Protein AF-A0A9D8SNJ6-F1 (afdb_monomer_lite)

Structure (mmCIF, N/CA/C/O backbone):
data_AF-A0A9D8SNJ6-F1
#
_entry.id   AF-A0A9D8SNJ6-F1
#
loop_
_atom_site.group_PDB
_atom_site.id
_atom_site.type_symbol
_atom_site.label_atom_id
_atom_site.label_alt_id
_atom_site.label_comp_id
_atom_site.label_asym_id
_atom_site.label_entity_id
_atom_site.label_seq_id
_atom_site.pdbx_PDB_ins_code
_atom_site.Cartn_x
_atom_site.Cartn_y
_atom_site.Cartn_z
_atom_site.occupancy
_atom_site.B_iso_or_equiv
_atom_site.auth_seq_id
_atom_site.auth_comp_id
_atom_site.auth_asym_id
_atom_site.auth_atom_id
_atom_site.pdbx_PDB_model_num
ATOM 1 N N . ASP A 1 1 ? -17.442 -8.304 12.727 1.00 92.19 1 ASP A N 1
ATOM 2 C CA . ASP A 1 1 ? -17.627 -7.311 11.644 1.00 92.19 1 ASP A CA 1
ATOM 3 C C . ASP A 1 1 ? -16.309 -6.735 11.158 1.00 92.19 1 ASP A C 1
ATOM 5 O O . ASP A 1 1 ? -15.250 -7.070 11.686 1.00 92.19 1 ASP A O 1
ATOM 9 N N . THR A 1 2 ? -16.344 -5.901 10.118 1.00 94.62 2 THR A N 1
ATOM 10 C CA . THR A 1 2 ? -15.135 -5.285 9.563 1.00 94.62 2 THR A CA 1
ATOM 11 C C . THR A 1 2 ? -15.403 -3.858 9.109 1.00 94.62 2 THR A C 1
ATOM 13 O O . THR A 1 2 ? -16.420 -3.582 8.475 1.00 94.62 2 THR A O 1
ATOM 16 N N . VAL A 1 3 ? -14.472 -2.957 9.416 1.00 95.94 3 VAL A N 1
ATOM 17 C CA . VAL A 1 3 ? -14.527 -1.545 9.029 1.00 95.94 3 VAL A CA 1
ATOM 18 C C . VAL A 1 3 ? -13.255 -1.189 8.280 1.00 95.94 3 VAL A C 1
ATOM 20 O O . VAL A 1 3 ? -12.162 -1.312 8.824 1.00 95.94 3 VAL A O 1
ATOM 23 N N . LEU A 1 4 ? -13.393 -0.706 7.044 1.00 95.94 4 LEU A N 1
ATOM 24 C CA . LEU A 1 4 ? -12.280 -0.152 6.280 1.00 95.94 4 LEU A CA 1
ATOM 25 C C . LEU A 1 4 ? -12.209 1.366 6.477 1.00 95.94 4 LEU A C 1
ATOM 27 O O . LEU A 1 4 ? -13.181 2.071 6.214 1.00 95.94 4 LEU A O 1
ATOM 31 N N . ILE A 1 5 ? -11.050 1.878 6.893 1.00 96.06 5 ILE A N 1
ATOM 32 C CA . ILE A 1 5 ? -10.798 3.312 7.068 1.00 96.06 5 ILE A CA 1
ATOM 33 C C . ILE A 1 5 ? -9.798 3.768 6.001 1.00 96.06 5 ILE A C 1
ATOM 35 O O . ILE A 1 5 ? -8.582 3.598 6.129 1.00 96.06 5 ILE A O 1
ATOM 39 N N . ALA A 1 6 ? -10.317 4.377 4.935 1.00 93.88 6 ALA A N 1
ATOM 40 C CA . ALA A 1 6 ? -9.531 4.916 3.826 1.00 93.88 6 ALA A CA 1
ATOM 41 C C . ALA A 1 6 ? -8.970 6.316 4.148 1.00 93.88 6 ALA A C 1
ATOM 43 O O . ALA A 1 6 ? -9.261 7.291 3.459 1.00 93.88 6 ALA A O 1
ATOM 44 N N . ASP A 1 7 ? -8.187 6.416 5.222 1.00 94.56 7 ASP A N 1
ATOM 45 C CA . ASP A 1 7 ? -7.583 7.668 5.688 1.00 94.56 7 ASP A CA 1
ATOM 46 C C . ASP A 1 7 ? -6.165 7.457 6.231 1.00 94.56 7 ASP A C 1
ATOM 48 O O . ASP A 1 7 ? -5.685 6.328 6.303 1.00 94.56 7 ASP A O 1
ATOM 52 N N . ASN A 1 8 ? -5.483 8.535 6.614 1.00 95.19 8 ASN A N 1
ATOM 53 C CA . ASN A 1 8 ? -4.164 8.482 7.240 1.00 95.19 8 ASN A CA 1
ATOM 54 C C . ASN A 1 8 ? -3.955 9.634 8.243 1.00 95.19 8 ASN A C 1
ATOM 56 O O . ASN A 1 8 ? -4.826 10.478 8.468 1.00 95.19 8 ASN A O 1
ATOM 60 N N . GLY A 1 9 ? -2.788 9.647 8.885 1.00 95.56 9 GLY A N 1
ATOM 61 C CA . GLY A 1 9 ? -2.331 10.736 9.735 1.00 95.56 9 GLY A CA 1
ATOM 62 C C . GLY A 1 9 ? -3.277 11.017 10.899 1.00 95.56 9 GLY A C 1
ATOM 63 O O . GLY A 1 9 ? -3.801 10.110 11.546 1.00 95.56 9 GLY A O 1
ATOM 64 N N . ASN A 1 10 ? -3.498 12.303 11.172 1.00 95.50 10 ASN A N 1
ATOM 65 C CA . ASN A 1 10 ? -4.338 12.737 12.287 1.00 95.50 10 ASN A CA 1
ATOM 66 C C . ASN A 1 10 ? -5.807 12.349 12.103 1.00 95.50 10 ASN A C 1
ATOM 68 O O . ASN A 1 10 ? -6.462 12.014 13.083 1.00 95.50 10 ASN A O 1
ATOM 72 N N . ARG A 1 11 ? -6.323 12.346 10.868 1.00 95.12 11 ARG A N 1
ATOM 73 C CA . ARG A 1 11 ? -7.731 12.020 10.615 1.00 95.12 11 ARG A CA 1
ATOM 74 C C . ARG A 1 11 ? -8.021 10.548 10.901 1.00 95.12 11 ARG A C 1
ATOM 76 O O . ARG A 1 11 ? -9.013 10.259 11.563 1.00 95.12 11 ARG A O 1
ATOM 83 N N . LEU A 1 12 ? -7.115 9.642 10.522 1.00 96.62 12 LEU A N 1
ATOM 84 C CA . LEU A 1 12 ? -7.170 8.235 10.936 1.00 96.62 12 LEU A CA 1
ATOM 85 C C . LEU A 1 12 ? -7.200 8.091 12.466 1.00 96.62 12 LEU A C 1
ATOM 87 O O . LEU A 1 12 ? -8.061 7.391 12.992 1.00 96.62 12 LEU A O 1
ATOM 91 N N . LYS A 1 13 ? -6.311 8.789 13.186 1.00 95.62 13 LYS A N 1
ATOM 92 C CA . LYS A 1 13 ? -6.257 8.743 14.661 1.00 95.62 13 LYS A CA 1
ATOM 93 C C . LYS A 1 13 ? -7.543 9.260 15.306 1.00 95.62 13 LYS A C 1
ATOM 95 O O . LYS A 1 13 ? -8.039 8.660 16.259 1.00 95.62 13 LYS A O 1
ATOM 100 N N . SER A 1 14 ? -8.118 10.339 14.774 1.00 95.50 14 SER A N 1
ATOM 101 C CA . SER A 1 14 ? -9.402 10.870 15.243 1.00 95.50 14 SER A CA 1
ATOM 102 C C . SER A 1 14 ? -10.540 9.872 15.037 1.00 95.50 14 SER A C 1
ATOM 104 O O . SER A 1 14 ? -11.302 9.633 15.969 1.00 95.50 14 SER A O 1
ATOM 106 N N . ILE A 1 15 ? -10.627 9.242 13.860 1.00 95.44 15 ILE A N 1
ATOM 107 C CA . ILE A 1 15 ? -11.629 8.202 13.577 1.00 95.44 15 ILE A CA 1
ATOM 108 C C . ILE A 1 15 ? -11.462 7.023 14.545 1.00 95.44 15 ILE A C 1
ATOM 110 O O . ILE A 1 15 ? -12.431 6.587 15.162 1.00 95.44 15 ILE A O 1
ATOM 114 N N . ALA A 1 16 ? -10.231 6.542 14.728 1.00 94.75 16 ALA A N 1
ATOM 115 C CA . ALA A 1 16 ? -9.929 5.440 15.636 1.00 94.75 16 ALA A CA 1
ATOM 116 C C . ALA A 1 16 ? -10.313 5.765 17.094 1.00 94.75 16 ALA A C 1
ATOM 118 O O . ALA A 1 16 ? -10.910 4.940 17.781 1.00 94.75 16 ALA A O 1
ATOM 119 N N . SER A 1 17 ? -10.060 6.999 17.543 1.00 94.56 17 SER A N 1
ATOM 120 C CA . SER A 1 17 ? -10.457 7.473 18.878 1.00 94.56 17 SER A CA 1
ATOM 121 C C . SER A 1 17 ? -11.978 7.503 19.063 1.00 94.56 17 SER A C 1
ATOM 123 O O . SER A 1 17 ? -12.472 7.196 20.145 1.00 94.56 17 SER A O 1
ATOM 125 N N . MET A 1 18 ? -12.737 7.845 18.014 1.00 95.00 18 MET A N 1
ATOM 126 C CA . MET A 1 18 ? -14.203 7.807 18.063 1.00 95.00 18 MET A CA 1
ATOM 127 C C . MET A 1 18 ? -14.730 6.378 18.192 1.00 95.00 18 MET A C 1
ATOM 129 O O . MET A 1 18 ? -15.685 6.159 18.931 1.00 95.00 18 MET A O 1
ATOM 133 N N . PHE A 1 19 ? -14.114 5.403 17.521 1.00 95.62 19 PHE A N 1
ATOM 134 C CA . PHE A 1 19 ? -14.472 3.996 17.713 1.00 95.62 19 PHE A CA 1
ATOM 135 C C . PHE A 1 19 ? -14.179 3.530 19.140 1.00 95.62 19 PHE A C 1
ATOM 137 O O . PHE A 1 19 ? -15.062 2.954 19.769 1.00 95.62 19 PHE A O 1
ATOM 144 N N . ALA A 1 20 ? -13.008 3.881 19.685 1.00 93.38 20 ALA A N 1
ATOM 145 C CA . ALA A 1 20 ? -12.665 3.587 21.076 1.00 93.38 20 ALA A CA 1
ATOM 146 C C . ALA A 1 20 ? -13.677 4.182 22.070 1.00 93.38 20 ALA A C 1
ATOM 148 O O . ALA A 1 20 ? -14.084 3.503 23.002 1.00 93.38 20 ALA A O 1
ATOM 149 N N . TYR A 1 21 ? -14.117 5.428 21.856 1.00 96.06 21 TYR A N 1
ATOM 150 C CA . TYR A 1 21 ? -15.116 6.084 22.711 1.00 96.06 21 TYR A CA 1
ATOM 151 C C . TYR A 1 21 ? -16.475 5.367 22.724 1.00 96.06 21 TYR A C 1
ATOM 153 O O . TYR A 1 21 ? -17.209 5.472 23.700 1.00 96.06 21 TYR A O 1
ATOM 161 N N . ASN A 1 22 ? -16.813 4.655 21.647 1.00 95.31 22 ASN A N 1
ATOM 162 C CA . ASN A 1 22 ? -18.057 3.895 21.5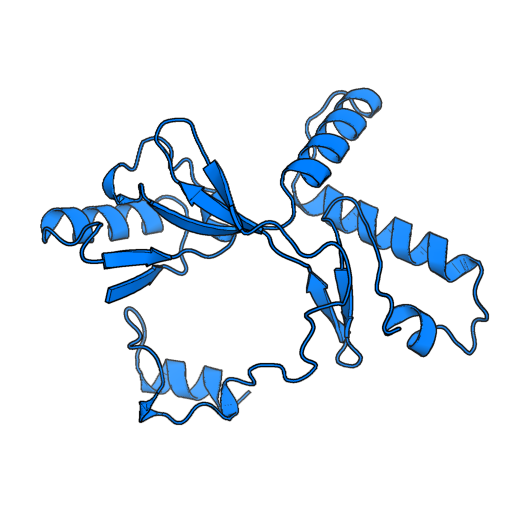25 1.00 95.31 22 ASN A CA 1
ATOM 163 C C . ASN A 1 22 ? -17.863 2.396 21.818 1.00 95.31 22 ASN A C 1
ATOM 165 O O . ASN A 1 22 ? -18.707 1.597 21.421 1.00 95.31 22 ASN A O 1
ATOM 169 N N . ASP A 1 23 ? -16.746 2.011 22.446 1.00 94.69 23 ASP A N 1
ATOM 170 C CA . ASP A 1 23 ? -16.387 0.620 22.753 1.00 94.69 23 ASP A CA 1
ATOM 171 C C . ASP A 1 23 ? -16.353 -0.306 21.517 1.00 94.69 23 ASP A C 1
ATOM 173 O O . ASP A 1 23 ? -16.517 -1.521 21.614 1.00 94.69 23 ASP A O 1
ATOM 177 N N . ILE A 1 24 ? -16.108 0.258 20.327 1.00 95.25 24 ILE A N 1
ATOM 178 C CA . ILE A 1 24 ? -15.986 -0.494 19.073 1.00 95.25 24 ILE A CA 1
ATOM 179 C C . ILE A 1 24 ? -14.516 -0.851 18.868 1.00 95.25 24 ILE A C 1
ATOM 181 O O . ILE A 1 24 ? -13.706 0.000 18.498 1.00 95.25 24 ILE A O 1
ATOM 185 N N . MET A 1 25 ? -14.172 -2.119 19.086 1.00 94.75 25 MET A N 1
ATOM 186 C CA . MET A 1 25 ? -12.793 -2.605 19.044 1.00 94.75 25 MET A CA 1
ATOM 187 C C . MET A 1 25 ? -12.695 -4.072 18.604 1.00 94.75 25 MET A C 1
ATOM 189 O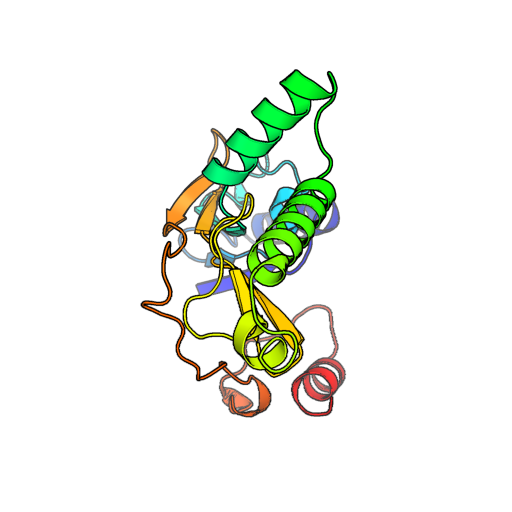 O . MET A 1 25 ? -13.692 -4.780 18.468 1.00 94.75 25 MET A O 1
ATOM 193 N N . TYR A 1 26 ? -11.468 -4.534 18.376 1.00 95.44 26 TYR A N 1
ATOM 194 C CA . TYR A 1 26 ? -11.163 -5.953 18.198 1.00 95.44 26 TYR A CA 1
ATOM 195 C C . TYR A 1 26 ? -11.426 -6.731 19.512 1.00 95.44 26 TYR A C 1
ATOM 197 O O . TYR A 1 26 ? -11.122 -6.193 20.578 1.00 95.44 26 TYR A O 1
ATOM 205 N N . PRO A 1 27 ? -11.921 -7.988 19.488 1.00 96.00 27 PRO A N 1
ATOM 206 C CA . PRO A 1 27 ? -12.129 -8.862 18.326 1.00 96.00 27 PRO A CA 1
ATOM 207 C C . PRO A 1 27 ? -13.470 -8.697 17.603 1.00 96.00 27 PRO A C 1
ATOM 209 O O . PRO A 1 27 ? -13.646 -9.286 16.537 1.00 96.00 27 PRO A O 1
ATOM 212 N N . ASP A 1 28 ? -14.396 -7.903 18.139 1.00 96.12 28 ASP A N 1
ATOM 213 C CA . ASP A 1 28 ? -15.748 -7.778 17.580 1.00 96.12 28 ASP A CA 1
ATOM 214 C C . ASP A 1 28 ? -15.737 -7.097 16.202 1.00 96.12 28 ASP A C 1
ATOM 216 O O . ASP A 1 28 ? -16.467 -7.488 15.278 1.00 96.12 28 ASP A O 1
ATOM 220 N N . VAL A 1 29 ? -14.846 -6.114 16.030 1.00 96.56 29 VAL A N 1
ATOM 221 C CA . VAL A 1 29 ? -14.622 -5.408 14.765 1.00 96.56 29 VAL A CA 1
ATOM 222 C C . VAL A 1 29 ? -13.154 -5.467 14.357 1.00 96.56 29 VAL A C 1
ATOM 224 O O . VAL A 1 29 ? -12.270 -4.976 15.056 1.00 96.56 29 VAL A O 1
ATOM 227 N N . LEU A 1 30 ? -12.894 -6.016 13.168 1.00 96.94 30 LEU A N 1
ATOM 228 C CA . LEU A 1 30 ? -11.593 -5.904 12.513 1.00 96.94 30 LEU A CA 1
ATOM 229 C C . LEU A 1 30 ? -11.493 -4.552 11.796 1.00 96.94 30 LEU A C 1
ATOM 231 O O . LEU A 1 30 ? -12.299 -4.250 10.912 1.00 96.94 30 LEU A O 1
ATOM 235 N N . PHE A 1 31 ? -10.476 -3.758 12.124 1.00 97.62 31 PHE A N 1
ATOM 236 C CA . PHE A 1 31 ? -10.159 -2.554 11.361 1.00 97.62 31 PHE A CA 1
ATOM 237 C C . PHE A 1 31 ? -9.247 -2.887 10.179 1.00 97.62 31 PHE A C 1
ATOM 239 O O . PHE A 1 31 ? -8.219 -3.543 10.330 1.00 97.62 31 PHE A O 1
ATOM 246 N N . MET A 1 32 ? -9.612 -2.408 8.995 1.00 97.75 32 MET A N 1
ATOM 247 C CA . MET A 1 32 ? -8.804 -2.506 7.786 1.00 97.75 32 MET A CA 1
ATOM 248 C C . MET A 1 32 ? -8.400 -1.120 7.292 1.00 97.75 32 MET A C 1
ATOM 250 O O . MET A 1 32 ? -9.167 -0.161 7.378 1.00 97.75 32 MET A O 1
ATOM 254 N N . GLY A 1 33 ? -7.202 -1.025 6.736 1.00 96.94 33 GLY A N 1
ATOM 255 C CA . GLY A 1 33 ? -6.658 0.193 6.159 1.00 96.94 33 GLY A CA 1
ATOM 256 C C . GLY A 1 33 ? -6.311 0.057 4.687 1.00 96.94 33 GLY A C 1
ATOM 257 O O . GLY A 1 33 ? -6.371 -1.017 4.090 1.00 96.94 33 GLY A O 1
ATOM 258 N N . THR A 1 34 ? -5.881 1.175 4.114 1.00 95.75 34 THR A N 1
ATOM 259 C CA . THR A 1 34 ? -5.154 1.192 2.838 1.00 95.75 34 THR A CA 1
ATOM 260 C C . THR A 1 34 ? -3.654 1.298 3.113 1.00 95.75 34 THR A C 1
ATOM 262 O O . THR A 1 34 ? -3.245 1.551 4.247 1.00 95.75 34 THR A O 1
ATOM 265 N N . SER A 1 35 ? -2.817 1.192 2.080 1.00 93.19 35 SER A N 1
ATOM 266 C CA . SER A 1 35 ? -1.371 1.441 2.204 1.00 93.19 35 SER A CA 1
ATOM 267 C C . SER A 1 35 ? -1.033 2.829 2.768 1.00 93.19 35 SER A C 1
ATOM 269 O O . SER A 1 35 ? 0.049 3.020 3.318 1.00 93.19 35 SER A O 1
ATOM 271 N N . ALA A 1 36 ? -1.965 3.791 2.714 1.00 94.00 36 ALA A N 1
ATOM 272 C CA . ALA A 1 36 ? -1.795 5.116 3.305 1.00 94.00 36 ALA A CA 1
ATOM 273 C C . ALA A 1 36 ? -1.595 5.087 4.832 1.00 94.00 36 ALA A C 1
ATOM 275 O O . ALA A 1 36 ? -1.038 6.033 5.391 1.00 94.00 36 ALA A O 1
ATOM 276 N N . TRP A 1 37 ? -2.005 4.010 5.509 1.00 95.81 37 TRP A N 1
ATOM 277 C CA . TRP A 1 37 ? -1.750 3.817 6.937 1.00 95.81 37 TRP A CA 1
ATOM 278 C C . TRP A 1 37 ? -0.252 3.779 7.269 1.00 95.81 37 TRP A C 1
ATOM 280 O O . TRP A 1 37 ? 0.127 4.245 8.342 1.00 95.81 37 TRP A O 1
ATOM 290 N N . ASP A 1 38 ? 0.608 3.337 6.342 1.00 91.69 38 ASP A N 1
ATOM 291 C CA . ASP A 1 38 ? 2.069 3.272 6.533 1.00 91.69 38 ASP A CA 1
ATOM 292 C C . ASP A 1 38 ? 2.707 4.664 6.728 1.00 91.69 38 ASP A C 1
ATOM 294 O O . ASP A 1 38 ? 3.760 4.791 7.348 1.00 91.69 38 ASP A O 1
ATOM 298 N N . ASN A 1 39 ? 2.028 5.735 6.293 1.00 89.75 39 ASN A N 1
ATOM 299 C CA . ASN A 1 39 ? 2.451 7.125 6.516 1.00 89.75 39 ASN A CA 1
ATOM 300 C C . ASN A 1 39 ? 2.145 7.634 7.938 1.00 89.75 39 ASN A C 1
ATOM 302 O O . ASN A 1 39 ? 2.389 8.799 8.253 1.00 89.75 39 ASN A O 1
ATOM 306 N N . THR A 1 40 ? 1.567 6.792 8.795 1.00 92.12 40 THR A N 1
ATOM 307 C CA . THR A 1 40 ? 1.132 7.152 10.145 1.00 92.12 40 THR A CA 1
ATOM 308 C C . THR A 1 40 ? 1.888 6.313 11.162 1.00 92.12 40 THR A C 1
ATOM 310 O O . THR A 1 40 ? 1.962 5.095 11.045 1.00 92.12 40 THR A O 1
ATOM 313 N N . ASN A 1 41 ? 2.417 6.934 12.218 1.00 90.56 41 ASN A N 1
ATOM 314 C CA . ASN A 1 41 ? 2.945 6.156 13.334 1.00 90.56 41 ASN A CA 1
ATOM 315 C C . ASN A 1 41 ? 1.781 5.579 14.156 1.00 90.56 41 ASN A C 1
ATOM 317 O O . ASN A 1 41 ? 1.161 6.308 14.939 1.00 90.56 41 ASN A O 1
ATOM 321 N N . LEU A 1 42 ? 1.509 4.287 13.946 1.00 92.50 42 LEU A N 1
ATOM 322 C CA . LEU A 1 42 ? 0.416 3.531 14.567 1.00 92.50 42 LEU A CA 1
ATOM 323 C C . LEU A 1 42 ? 0.851 2.697 15.781 1.00 92.50 42 LEU A C 1
ATOM 325 O O . LEU A 1 42 ? 0.007 2.118 16.452 1.00 92.50 42 LEU A O 1
ATOM 329 N N . SER A 1 43 ? 2.143 2.687 16.132 1.00 86.19 43 SER A N 1
ATOM 330 C CA . SER A 1 43 ? 2.654 1.916 17.285 1.00 86.19 43 SER A CA 1
ATOM 331 C C . SER A 1 43 ? 2.106 2.371 18.644 1.00 86.19 43 SER A C 1
ATOM 333 O O . SER A 1 43 ? 2.292 1.687 19.641 1.00 86.19 43 SER A O 1
ATOM 335 N N . LYS A 1 44 ? 1.446 3.535 18.699 1.00 88.25 44 LYS A N 1
ATOM 336 C CA . LYS A 1 44 ? 0.801 4.079 19.904 1.00 88.25 44 LYS A CA 1
ATOM 337 C C . LYS A 1 44 ? -0.727 4.052 19.842 1.00 88.25 44 LYS A C 1
ATOM 339 O O . LYS A 1 44 ? -1.373 4.424 20.813 1.00 88.25 44 LYS A O 1
ATOM 344 N N . GLU A 1 45 ? -1.299 3.631 18.719 1.00 93.12 45 GLU A N 1
ATOM 345 C CA . GLU A 1 45 ? -2.744 3.612 18.502 1.00 93.12 45 GLU A CA 1
ATOM 346 C C . GLU A 1 45 ? -3.277 2.227 18.877 1.00 93.12 45 GLU A C 1
ATOM 348 O O . GLU A 1 45 ? -3.538 1.392 18.014 1.00 93.12 45 GLU A O 1
ATOM 353 N N . THR A 1 46 ? -3.394 1.957 20.180 1.00 93.69 46 THR A N 1
ATOM 354 C CA . THR A 1 46 ? -3.756 0.626 20.708 1.00 93.69 46 THR A CA 1
ATOM 355 C C . THR A 1 46 ? -5.090 0.110 20.176 1.00 93.69 46 THR A C 1
ATOM 357 O O . THR A 1 46 ? -5.235 -1.088 19.961 1.00 93.69 46 THR A O 1
ATOM 360 N N . ILE A 1 47 ? -6.038 1.009 19.904 1.00 95.06 47 ILE A N 1
ATOM 361 C CA . ILE A 1 47 ? -7.335 0.687 19.295 1.00 95.06 47 ILE A CA 1
ATOM 362 C C . ILE A 1 47 ? -7.204 0.074 17.889 1.00 95.06 47 ILE A C 1
ATOM 364 O O . ILE A 1 47 ? -8.071 -0.681 17.461 1.00 95.06 47 ILE A O 1
ATOM 368 N N . LEU A 1 48 ? -6.117 0.375 17.171 1.00 96.50 48 LEU A N 1
ATOM 369 C CA . LEU A 1 48 ? -5.837 -0.163 15.839 1.00 96.50 48 LEU A CA 1
ATOM 370 C C . LEU A 1 48 ? -4.958 -1.418 15.876 1.00 96.50 48 LEU A C 1
ATOM 372 O O . LEU A 1 48 ? -4.633 -1.948 14.814 1.00 96.50 48 LEU A O 1
ATOM 376 N N . TYR A 1 49 ? -4.559 -1.915 17.052 1.00 96.25 49 TYR A N 1
ATOM 377 C CA . TYR A 1 49 ? -3.876 -3.207 17.137 1.00 96.25 49 TYR A CA 1
ATOM 378 C C . TYR A 1 49 ? -4.766 -4.313 16.564 1.00 96.25 49 TYR A C 1
ATOM 380 O O . TYR A 1 49 ? -5.988 -4.250 16.672 1.00 96.25 49 TYR A O 1
ATOM 388 N N . HIS A 1 50 ? -4.142 -5.296 15.911 1.00 96.88 50 HIS A N 1
ATOM 389 C CA . HIS A 1 50 ? -4.799 -6.303 15.061 1.00 96.88 50 HIS A CA 1
ATOM 390 C C . HIS A 1 50 ? -5.407 -5.764 13.763 1.00 96.88 50 HIS A C 1
ATOM 392 O O . HIS A 1 50 ? -5.803 -6.548 12.901 1.00 96.88 50 HIS A O 1
ATOM 398 N N . GLY A 1 51 ? -5.437 -4.443 13.578 1.00 97.19 51 GLY A N 1
ATOM 399 C CA . GLY A 1 51 ? -5.831 -3.838 12.320 1.00 97.19 51 GLY A CA 1
ATOM 400 C C . GLY A 1 51 ? -4.867 -4.218 11.201 1.00 97.19 51 GLY A C 1
ATOM 401 O O . GLY A 1 51 ? -3.654 -4.306 11.418 1.00 97.19 51 GLY A O 1
ATOM 402 N N . VAL A 1 52 ? -5.407 -4.442 10.002 1.00 97.75 52 VAL A N 1
ATOM 403 C CA . VAL A 1 52 ? -4.635 -4.922 8.849 1.00 97.75 52 VAL A CA 1
ATOM 404 C C . VAL A 1 52 ? -4.665 -3.953 7.675 1.00 97.75 52 VAL A C 1
ATOM 406 O O . VAL A 1 52 ? -5.689 -3.339 7.388 1.00 97.75 52 VAL A O 1
ATOM 409 N N . TYR A 1 53 ? -3.559 -3.826 6.950 1.00 97.56 53 TYR A N 1
ATOM 410 C CA . TYR A 1 53 ? -3.504 -3.025 5.729 1.00 97.56 53 TYR A CA 1
ATOM 411 C C . TYR A 1 53 ? -2.528 -3.619 4.702 1.00 97.56 53 TYR A C 1
ATOM 413 O O . TYR A 1 53 ? -1.549 -4.267 5.084 1.00 97.56 53 TYR A O 1
ATOM 421 N N . PRO A 1 54 ? -2.784 -3.434 3.396 1.00 96.12 54 PRO A N 1
ATOM 422 C CA . PRO A 1 54 ? -1.914 -3.948 2.350 1.00 96.12 54 PRO A CA 1
ATOM 423 C C . PRO A 1 54 ? -0.720 -3.017 2.099 1.00 96.12 54 PRO A C 1
ATOM 425 O O . PRO A 1 54 ? -0.853 -1.793 2.153 1.00 96.12 54 PRO A O 1
ATOM 428 N N . MET A 1 55 ? 0.434 -3.584 1.746 1.00 94.12 55 MET A N 1
ATOM 429 C CA . MET A 1 55 ? 1.627 -2.834 1.343 1.00 94.12 55 MET A CA 1
ATOM 430 C C . MET A 1 55 ? 2.451 -3.608 0.307 1.00 94.12 55 MET A C 1
ATOM 432 O O . MET A 1 55 ? 2.368 -4.831 0.227 1.00 94.12 55 MET A O 1
ATOM 436 N N . VAL A 1 56 ? 3.267 -2.913 -0.491 1.00 92.38 56 VAL A N 1
ATOM 437 C CA . VAL A 1 56 ? 4.350 -3.565 -1.256 1.00 92.38 56 VAL A CA 1
ATOM 438 C C . VAL A 1 56 ? 5.364 -4.196 -0.298 1.00 92.38 56 VAL A C 1
ATOM 440 O O . VAL A 1 56 ? 5.424 -3.820 0.873 1.00 92.38 56 VAL A O 1
ATOM 443 N N . SER A 1 57 ? 6.172 -5.154 -0.765 1.00 90.12 57 SER A N 1
ATOM 444 C CA . SER A 1 57 ? 6.965 -5.951 0.176 1.00 90.12 57 SER A CA 1
ATOM 445 C C . SER A 1 57 ? 7.977 -5.131 0.981 1.00 90.12 57 SER A C 1
ATOM 447 O O . SER A 1 57 ? 8.930 -4.584 0.419 1.00 90.12 57 SER A O 1
ATOM 449 N N . LYS A 1 58 ? 7.840 -5.137 2.315 1.00 87.38 58 LYS A N 1
ATOM 450 C CA . LYS A 1 58 ? 8.763 -4.463 3.240 1.00 87.38 58 LYS A CA 1
ATOM 451 C C . LYS A 1 58 ? 10.174 -5.033 3.160 1.00 87.38 58 LYS A C 1
ATOM 453 O O . LYS A 1 58 ? 11.138 -4.288 3.299 1.00 87.38 58 LYS A O 1
ATOM 458 N N . SER A 1 59 ? 10.310 -6.329 2.873 1.00 89.62 59 SER A N 1
ATOM 459 C CA . SER A 1 59 ? 11.621 -6.971 2.710 1.00 89.62 59 SER A CA 1
ATOM 460 C C . SER A 1 59 ? 12.397 -6.437 1.496 1.00 89.62 59 SER A C 1
ATOM 462 O O . SER A 1 59 ? 13.578 -6.107 1.612 1.00 89.62 59 SER A O 1
ATOM 464 N N . TYR A 1 60 ? 11.728 -6.282 0.349 1.00 90.81 60 TYR A N 1
ATOM 465 C CA . TYR A 1 60 ? 12.328 -5.706 -0.858 1.00 90.81 60 TYR A CA 1
ATOM 466 C C . TYR A 1 60 ? 12.585 -4.202 -0.687 1.00 90.81 60 TYR A C 1
ATOM 468 O O . TYR A 1 60 ? 13.659 -3.716 -1.050 1.00 90.81 60 TYR A O 1
ATOM 476 N N . GLY A 1 61 ? 11.648 -3.485 -0.055 1.00 90.44 61 GLY A N 1
ATOM 477 C CA . GLY A 1 61 ? 11.806 -2.069 0.271 1.00 90.44 61 GLY A CA 1
ATOM 478 C C . GLY A 1 61 ? 13.004 -1.803 1.188 1.00 90.44 61 GLY A C 1
ATOM 479 O O . GLY A 1 61 ? 13.789 -0.898 0.915 1.00 90.44 61 GLY A O 1
ATOM 480 N N . ALA A 1 62 ? 13.203 -2.624 2.225 1.00 91.94 62 ALA A N 1
ATOM 481 C CA . ALA A 1 62 ? 14.353 -2.523 3.124 1.00 91.94 62 ALA A CA 1
ATOM 482 C C . ALA A 1 62 ? 15.679 -2.775 2.389 1.00 91.94 62 ALA A C 1
ATOM 484 O O . ALA A 1 62 ? 16.624 -2.004 2.546 1.00 91.94 62 ALA A O 1
ATOM 485 N N . TYR A 1 63 ? 15.730 -3.791 1.518 1.00 93.62 63 TYR A N 1
ATOM 486 C CA . TYR A 1 63 ? 16.901 -4.046 0.674 1.00 93.62 63 TYR A CA 1
ATOM 487 C C . TYR A 1 63 ? 17.260 -2.832 -0.198 1.00 93.62 63 TYR A C 1
ATOM 489 O O . TYR A 1 63 ? 18.429 -2.443 -0.288 1.00 93.62 63 TYR A O 1
ATOM 497 N N . PHE A 1 64 ? 16.262 -2.207 -0.827 1.00 96.06 64 PHE A N 1
ATOM 498 C CA . PHE A 1 64 ? 16.468 -0.993 -1.613 1.00 96.06 64 PHE A CA 1
ATOM 499 C C . PHE A 1 64 ? 16.925 0.185 -0.757 1.00 96.06 64 PHE A C 1
ATOM 501 O O . PHE A 1 64 ? 17.885 0.853 -1.134 1.00 96.06 64 PHE A O 1
ATOM 508 N N . ALA A 1 65 ? 16.292 0.410 0.396 1.00 95.62 65 ALA A N 1
ATOM 509 C CA . ALA A 1 65 ? 16.657 1.486 1.311 1.00 95.62 65 ALA A CA 1
ATOM 510 C C . ALA A 1 65 ? 18.111 1.375 1.781 1.00 95.62 65 ALA A C 1
ATOM 512 O O . ALA A 1 65 ? 18.856 2.353 1.713 1.00 95.62 65 ALA A O 1
ATOM 513 N N . ASP A 1 66 ? 18.550 0.171 2.150 1.00 97.00 66 ASP A N 1
ATOM 514 C CA . ASP A 1 66 ? 19.932 -0.084 2.553 1.00 97.00 66 ASP A CA 1
ATOM 515 C C . ASP A 1 66 ? 20.923 0.177 1.418 1.00 97.00 66 ASP A C 1
ATOM 517 O O . ASP A 1 66 ? 21.977 0.781 1.631 1.00 97.00 66 ASP A O 1
ATOM 521 N N . LYS A 1 67 ? 20.602 -0.267 0.197 1.00 96.38 67 LYS A N 1
ATOM 522 C CA . LYS A 1 67 ? 21.456 -0.042 -0.974 1.00 96.38 67 LYS A CA 1
ATOM 523 C C . LYS A 1 67 ? 21.527 1.441 -1.332 1.00 96.38 67 LYS A C 1
ATOM 525 O O . LYS A 1 67 ? 22.620 1.958 -1.538 1.00 96.38 67 LYS A O 1
ATOM 530 N N . TYR A 1 68 ? 20.386 2.125 -1.345 1.00 97.56 68 TYR A N 1
ATOM 531 C CA . TYR A 1 68 ? 20.295 3.553 -1.632 1.00 97.56 68 TYR A CA 1
ATOM 532 C C . TYR A 1 68 ? 21.099 4.364 -0.610 1.00 97.56 68 TYR A C 1
ATOM 534 O O . TYR A 1 68 ? 21.957 5.156 -0.994 1.00 97.56 68 TYR A O 1
ATOM 542 N N . LYS A 1 69 ? 20.926 4.089 0.689 1.00 97.88 69 LYS A N 1
ATOM 543 C CA . LYS A 1 69 ? 21.682 4.750 1.759 1.00 97.88 69 LYS A CA 1
ATOM 544 C C . LYS A 1 69 ? 23.186 4.528 1.639 1.00 97.88 69 LYS A C 1
ATOM 546 O O . LYS A 1 69 ? 23.952 5.461 1.851 1.00 97.88 69 LYS A O 1
ATOM 551 N N . LYS A 1 70 ? 23.630 3.318 1.285 1.00 98.06 70 LYS A N 1
ATOM 552 C CA . LYS A 1 70 ? 25.060 3.033 1.066 1.00 98.06 70 LYS A CA 1
ATOM 553 C C . LYS A 1 70 ? 25.643 3.824 -0.106 1.00 98.06 70 LYS A C 1
ATOM 555 O O . LYS A 1 70 ? 26.810 4.190 -0.051 1.00 98.06 70 LYS A O 1
ATOM 560 N N . THR A 1 71 ? 24.857 4.074 -1.151 1.00 97.81 71 THR A N 1
ATOM 561 C CA . THR A 1 71 ? 25.311 4.790 -2.351 1.00 97.81 71 THR A CA 1
ATOM 562 C C . THR A 1 71 ? 25.237 6.310 -2.203 1.00 97.81 71 THR A C 1
ATOM 564 O O . THR A 1 71 ? 26.156 6.998 -2.633 1.00 97.81 71 THR A O 1
ATOM 567 N N . PHE A 1 72 ? 24.171 6.833 -1.594 1.00 97.25 72 PHE A N 1
ATOM 568 C CA . PHE A 1 72 ? 23.865 8.269 -1.571 1.00 97.25 72 PHE A CA 1
ATOM 569 C C . PHE A 1 72 ? 23.974 8.911 -0.181 1.00 97.25 72 PHE A C 1
ATOM 571 O O . PHE A 1 72 ? 23.765 10.111 -0.050 1.00 97.25 72 PHE A O 1
ATOM 578 N N . ALA A 1 73 ? 24.293 8.132 0.859 1.00 97.50 73 ALA A N 1
ATOM 579 C CA . ALA A 1 73 ? 24.385 8.575 2.254 1.00 97.50 73 ALA A CA 1
ATOM 580 C C . ALA A 1 73 ? 23.096 9.210 2.828 1.00 97.50 73 ALA A C 1
ATOM 582 O O . ALA A 1 73 ? 23.135 9.854 3.875 1.00 97.50 73 ALA A O 1
ATOM 583 N N . GLU A 1 74 ? 21.940 8.973 2.203 1.00 96.88 74 GLU A N 1
ATOM 584 C CA . GLU A 1 74 ? 20.628 9.471 2.636 1.00 96.88 74 GLU A CA 1
ATOM 585 C C . GLU A 1 74 ? 19.560 8.357 2.569 1.00 96.88 74 GLU A C 1
ATOM 587 O O . GLU A 1 74 ? 19.744 7.347 1.890 1.00 96.88 74 GLU A O 1
ATOM 592 N N . GLN A 1 75 ? 18.432 8.522 3.267 1.00 94.31 75 GLN A N 1
ATOM 593 C CA . GLN A 1 75 ? 17.298 7.595 3.144 1.00 94.31 75 GLN A CA 1
ATOM 594 C C . GLN A 1 75 ? 16.476 7.915 1.888 1.00 94.31 75 GLN A C 1
ATOM 596 O O . GLN A 1 75 ? 16.186 9.092 1.652 1.00 94.31 75 GLN A O 1
ATOM 601 N N . PRO A 1 76 ? 16.045 6.915 1.097 1.00 95.25 76 PRO A N 1
ATOM 602 C CA . PRO A 1 76 ? 15.206 7.193 -0.057 1.00 95.25 76 PRO A CA 1
ATOM 603 C C . PRO A 1 76 ? 13.801 7.625 0.362 1.00 95.25 76 PRO A C 1
ATOM 605 O O . PRO A 1 76 ? 13.245 7.154 1.355 1.00 95.25 76 PRO A O 1
ATOM 608 N N . LYS A 1 77 ? 13.180 8.466 -0.467 1.00 92.31 77 LYS A N 1
ATOM 609 C CA . LYS A 1 77 ? 11.728 8.669 -0.427 1.00 92.31 77 LYS A CA 1
ATOM 610 C C . LYS A 1 77 ? 11.033 7.467 -1.062 1.00 92.31 77 LYS A C 1
ATOM 612 O O . LYS A 1 77 ? 11.562 6.877 -2.002 1.00 92.31 77 LYS A O 1
ATOM 617 N N . THR A 1 78 ? 9.806 7.171 -0.637 1.00 84.56 78 THR A N 1
ATOM 618 C CA . THR A 1 78 ? 9.014 6.045 -1.167 1.00 84.56 78 THR A CA 1
ATOM 619 C C . THR A 1 78 ? 8.888 6.074 -2.692 1.00 84.56 78 THR A C 1
ATOM 621 O O . THR A 1 78 ? 9.007 5.044 -3.339 1.00 84.56 78 THR A O 1
ATOM 624 N N . ILE A 1 79 ? 8.735 7.255 -3.304 1.00 90.44 79 ILE A N 1
ATOM 625 C CA . ILE A 1 79 ? 8.618 7.377 -4.768 1.00 90.44 79 ILE A CA 1
ATOM 626 C C . ILE A 1 79 ? 9.885 6.933 -5.526 1.00 90.44 79 ILE A C 1
ATOM 628 O O . ILE A 1 79 ? 9.809 6.566 -6.697 1.00 90.44 79 ILE A O 1
ATOM 632 N N . TYR A 1 80 ? 11.055 6.918 -4.877 1.00 95.50 80 TYR A N 1
ATOM 633 C CA . TYR A 1 80 ? 12.315 6.550 -5.527 1.00 95.50 80 TYR A CA 1
ATOM 634 C C . TYR A 1 80 ? 12.376 5.056 -5.863 1.00 95.50 80 TYR A C 1
ATOM 636 O O . TYR A 1 80 ? 12.990 4.693 -6.865 1.00 95.50 80 TYR A O 1
ATOM 644 N N . SER A 1 81 ? 11.714 4.190 -5.086 1.00 93.69 81 SER A N 1
ATOM 645 C CA . SER A 1 81 ? 11.646 2.758 -5.406 1.00 93.69 81 SER A CA 1
ATOM 646 C C . SER A 1 81 ? 10.845 2.515 -6.691 1.00 93.69 81 SER A C 1
ATOM 648 O O . SER A 1 81 ? 11.230 1.693 -7.516 1.00 93.69 81 SER A O 1
ATOM 650 N N . PHE A 1 82 ? 9.765 3.270 -6.916 1.00 92.50 82 PHE A N 1
ATOM 651 C CA . PHE A 1 82 ? 8.973 3.196 -8.150 1.00 92.50 82 PHE A CA 1
ATOM 652 C C . PHE A 1 82 ? 9.744 3.707 -9.371 1.00 92.50 82 PHE A C 1
ATOM 654 O O . PHE A 1 82 ? 9.655 3.124 -10.455 1.00 92.50 82 PHE A O 1
ATOM 661 N N . ALA A 1 83 ? 10.546 4.762 -9.202 1.00 95.25 83 ALA A N 1
ATOM 662 C CA . ALA A 1 83 ? 11.454 5.218 -10.250 1.00 95.25 83 ALA A CA 1
ATOM 663 C C . ALA A 1 83 ? 12.501 4.142 -10.592 1.00 95.25 83 ALA A C 1
ATOM 665 O O . ALA A 1 83 ? 12.749 3.879 -11.769 1.00 95.25 83 ALA A O 1
ATOM 666 N N . TYR A 1 84 ? 13.061 3.472 -9.578 1.00 95.38 84 TYR A N 1
ATOM 667 C CA . TYR A 1 84 ? 13.991 2.359 -9.773 1.00 95.38 84 TYR A CA 1
ATOM 668 C C . TYR A 1 84 ? 13.353 1.214 -10.572 1.00 95.38 84 TYR A C 1
ATOM 670 O O . TYR A 1 84 ? 13.933 0.755 -11.556 1.00 95.38 84 TYR A O 1
ATOM 678 N N . ASP A 1 85 ? 12.137 0.800 -10.207 1.00 94.38 85 ASP A N 1
ATOM 679 C CA . ASP A 1 85 ? 11.401 -0.257 -10.912 1.00 94.38 85 ASP A CA 1
ATOM 680 C C . ASP A 1 85 ? 11.065 0.120 -12.360 1.00 94.38 85 ASP A C 1
ATOM 682 O O . ASP A 1 85 ? 11.125 -0.726 -13.254 1.00 94.38 85 ASP A O 1
ATOM 686 N N . SER A 1 86 ? 10.788 1.399 -12.621 1.00 93.50 86 SER A N 1
ATOM 687 C CA . SER A 1 86 ? 10.540 1.908 -13.975 1.00 93.50 86 SER A CA 1
ATOM 688 C C . SER A 1 86 ? 11.790 1.818 -14.859 1.00 93.50 86 SER A C 1
ATOM 690 O O . SER A 1 86 ? 11.714 1.393 -16.013 1.00 93.50 86 SER A O 1
ATOM 692 N N . VAL A 1 87 ? 12.964 2.163 -14.317 1.00 95.50 87 VAL A N 1
ATOM 693 C CA . VAL A 1 87 ? 14.246 2.034 -15.032 1.00 95.50 87 VAL A CA 1
ATOM 694 C C . VAL A 1 87 ? 14.624 0.565 -15.227 1.00 95.50 87 VAL A C 1
ATOM 696 O O . VAL A 1 87 ? 15.095 0.193 -16.302 1.00 95.50 87 VAL A O 1
ATOM 699 N N . LEU A 1 88 ? 14.381 -0.287 -14.227 1.00 93.75 88 LEU A N 1
ATOM 700 C CA . LEU A 1 88 ? 14.557 -1.735 -14.348 1.00 93.75 88 LEU A CA 1
ATOM 701 C C . LEU A 1 88 ? 13.702 -2.301 -15.489 1.00 93.75 88 LEU A C 1
ATOM 703 O O . LEU A 1 88 ? 14.215 -3.047 -16.323 1.00 93.75 88 LEU A O 1
ATOM 707 N N . LEU A 1 89 ? 12.426 -1.915 -15.559 1.00 93.25 89 LEU A N 1
ATOM 708 C CA . LEU A 1 89 ? 11.525 -2.305 -16.641 1.00 93.25 89 LEU A CA 1
ATOM 709 C C . LEU A 1 89 ? 12.073 -1.868 -18.006 1.00 93.25 89 LEU A C 1
ATOM 711 O O . LEU A 1 89 ? 12.190 -2.695 -18.909 1.00 93.25 89 LEU A O 1
ATOM 715 N N . ALA A 1 90 ? 12.458 -0.597 -18.151 1.00 93.12 90 ALA A N 1
ATOM 716 C CA . ALA A 1 90 ? 13.034 -0.083 -19.393 1.00 93.12 90 ALA A CA 1
ATOM 717 C C . ALA A 1 90 ? 14.309 -0.846 -19.800 1.00 93.12 90 ALA A C 1
ATOM 719 O O . ALA A 1 90 ? 14.481 -1.188 -20.970 1.00 93.12 90 ALA A O 1
ATOM 720 N N . SER A 1 91 ? 15.168 -1.178 -18.832 1.00 93.69 91 SER A N 1
ATOM 721 C CA . SER A 1 91 ? 16.376 -1.979 -19.050 1.00 93.69 91 SER A CA 1
ATOM 722 C C . SER A 1 91 ? 16.046 -3.383 -19.568 1.00 93.69 91 SER A C 1
ATOM 724 O O . SER A 1 91 ? 16.595 -3.806 -20.585 1.00 93.69 91 SER A O 1
ATOM 726 N N . ILE A 1 92 ? 15.081 -4.076 -18.956 1.00 90.75 92 ILE A N 1
ATOM 727 C CA . ILE A 1 92 ? 14.631 -5.406 -19.405 1.00 90.75 92 ILE A CA 1
ATOM 728 C C . ILE A 1 92 ? 14.059 -5.352 -20.830 1.00 90.75 92 ILE A C 1
ATOM 730 O O . ILE A 1 92 ? 14.289 -6.259 -21.631 1.00 90.75 92 ILE A O 1
ATOM 734 N N . LEU A 1 93 ? 13.312 -4.297 -21.158 1.00 91.12 93 LEU A N 1
ATOM 735 C CA . LEU A 1 93 ? 12.697 -4.128 -22.475 1.00 91.12 93 LEU A CA 1
ATOM 736 C C . LEU A 1 93 ? 13.696 -3.710 -23.559 1.00 91.12 93 LEU A C 1
ATOM 738 O O . LEU A 1 93 ? 13.443 -3.975 -24.730 1.00 91.12 93 LEU A O 1
ATOM 742 N N . SER A 1 94 ? 14.834 -3.113 -23.193 1.00 91.38 94 SER A N 1
ATOM 743 C CA . SER A 1 94 ? 15.842 -2.646 -24.156 1.00 91.38 94 SER A CA 1
ATOM 744 C C . SER A 1 94 ? 16.425 -3.760 -25.037 1.00 91.38 94 SER A C 1
ATOM 746 O O . SER A 1 94 ? 16.855 -3.491 -26.155 1.00 91.38 94 SER A O 1
ATOM 748 N N . GLY A 1 95 ? 16.403 -5.010 -24.559 1.00 86.56 95 GLY A N 1
ATOM 749 C CA . GLY A 1 95 ? 16.842 -6.189 -25.310 1.00 86.56 95 GLY A CA 1
ATOM 750 C C . GLY A 1 95 ? 15.749 -6.875 -26.136 1.00 86.56 95 GLY A C 1
ATOM 751 O O . GLY A 1 95 ? 16.020 -7.910 -26.741 1.00 86.56 95 GLY A O 1
ATOM 752 N N . LYS A 1 96 ? 14.511 -6.361 -26.139 1.00 86.31 96 LYS A N 1
ATOM 753 C CA . LYS A 1 96 ? 13.389 -6.936 -26.898 1.00 86.31 96 LYS A CA 1
ATOM 754 C C . LYS A 1 96 ? 13.208 -6.244 -28.248 1.00 86.31 96 LYS A C 1
ATOM 756 O O . LYS A 1 96 ? 13.609 -5.096 -28.430 1.00 86.31 96 LYS A O 1
ATOM 761 N N . ASN A 1 97 ? 12.568 -6.941 -29.190 1.00 85.56 97 ASN A N 1
ATOM 762 C CA . ASN A 1 97 ? 12.180 -6.335 -30.459 1.00 85.56 97 ASN A CA 1
ATOM 763 C C . ASN A 1 97 ? 11.198 -5.174 -30.210 1.00 85.56 97 ASN A C 1
ATOM 765 O O . ASN A 1 97 ? 10.274 -5.298 -29.403 1.00 85.56 97 ASN A O 1
ATOM 769 N N . ARG A 1 98 ? 11.401 -4.054 -30.912 1.00 82.62 98 ARG A N 1
ATOM 770 C CA . ARG A 1 98 ? 10.556 -2.857 -30.805 1.00 82.62 98 ARG A CA 1
ATOM 771 C C . ARG A 1 98 ? 9.105 -3.139 -31.181 1.00 82.62 98 ARG A C 1
ATOM 773 O O . ARG A 1 98 ? 8.208 -2.613 -30.528 1.00 82.62 98 ARG A O 1
ATOM 780 N N . ASP A 1 99 ? 8.889 -4.007 -32.164 1.00 86.44 99 ASP A N 1
ATOM 781 C CA . ASP A 1 99 ? 7.547 -4.369 -32.634 1.00 86.44 99 ASP A CA 1
ATOM 782 C C . ASP A 1 99 ? 6.740 -5.142 -31.572 1.00 86.44 99 ASP A C 1
ATOM 784 O O . ASP A 1 99 ? 5.511 -5.125 -31.583 1.00 86.44 99 ASP A O 1
ATOM 788 N N . ASP A 1 100 ? 7.422 -5.738 -30.587 1.00 85.88 100 ASP A N 1
ATOM 789 C CA . ASP A 1 100 ? 6.824 -6.548 -29.522 1.00 85.88 100 ASP A CA 1
ATOM 790 C C . ASP A 1 100 ? 6.712 -5.806 -28.179 1.00 85.88 100 ASP A C 1
ATOM 792 O O . ASP A 1 100 ? 6.412 -6.426 -27.156 1.00 85.88 100 ASP A O 1
ATOM 796 N N . LEU A 1 101 ? 6.952 -4.489 -28.124 1.00 87.19 101 LEU A N 1
ATOM 797 C CA . LEU A 1 101 ? 7.029 -3.761 -26.847 1.00 87.19 101 LEU A CA 1
ATOM 798 C C . LEU A 1 101 ? 5.737 -3.831 -26.030 1.00 87.19 101 LEU A C 1
ATOM 800 O O . LEU A 1 101 ? 5.806 -4.085 -24.829 1.00 87.19 101 LEU A O 1
ATOM 804 N N . ASN A 1 102 ? 4.569 -3.684 -26.660 1.00 88.06 102 ASN A N 1
ATOM 805 C CA . ASN A 1 102 ? 3.286 -3.781 -25.956 1.00 88.06 102 ASN A CA 1
ATOM 806 C C . ASN A 1 102 ? 3.108 -5.164 -25.319 1.00 88.06 102 ASN A C 1
ATOM 808 O O . ASN A 1 102 ? 2.863 -5.266 -24.119 1.00 88.06 102 ASN A O 1
ATOM 812 N N . ALA A 1 103 ? 3.330 -6.232 -26.090 1.00 86.75 103 ALA A N 1
ATOM 813 C CA . ALA A 1 103 ? 3.277 -7.602 -25.583 1.00 86.75 103 ALA A CA 1
ATOM 814 C C . ALA A 1 103 ? 4.362 -7.872 -24.523 1.00 86.75 103 ALA A C 1
ATOM 816 O O . ALA A 1 103 ? 4.148 -8.631 -23.576 1.00 86.75 103 ALA A O 1
ATOM 817 N N . GLY A 1 104 ? 5.521 -7.227 -24.661 1.00 88.44 104 GLY A N 1
ATOM 818 C CA . GLY A 1 104 ? 6.628 -7.279 -23.720 1.00 88.44 104 GLY A CA 1
ATOM 819 C C . GLY A 1 104 ? 6.304 -6.630 -22.376 1.00 88.44 104 GLY A C 1
ATOM 820 O O . GLY A 1 104 ? 6.670 -7.205 -21.353 1.00 88.44 104 GLY A O 1
ATOM 821 N N . ILE A 1 105 ? 5.613 -5.486 -22.384 1.00 89.19 105 ILE A N 1
ATOM 822 C CA . ILE A 1 105 ? 5.175 -4.719 -21.206 1.00 89.19 105 ILE A CA 1
ATOM 823 C C . ILE A 1 105 ? 4.010 -5.419 -20.503 1.00 89.19 105 ILE A C 1
ATOM 825 O O . ILE A 1 105 ? 4.029 -5.586 -19.285 1.00 89.19 105 ILE A O 1
ATOM 829 N N . THR A 1 106 ? 3.003 -5.860 -21.261 1.00 88.81 106 THR A N 1
ATOM 830 C CA . THR A 1 106 ? 1.761 -6.420 -20.703 1.00 88.81 106 THR A CA 1
ATOM 831 C C . THR A 1 106 ? 1.789 -7.943 -20.564 1.00 88.81 106 THR A C 1
ATOM 833 O O . THR A 1 106 ? 0.760 -8.582 -20.304 1.00 88.81 106 THR A O 1
ATOM 836 N N . GLY A 1 107 ? 2.964 -8.546 -20.762 1.00 81.75 107 GLY A N 1
ATOM 837 C CA . GLY A 1 107 ? 3.177 -9.986 -20.762 1.00 81.75 107 GLY A CA 1
ATOM 838 C C . GLY A 1 107 ? 2.731 -10.663 -19.463 1.00 81.75 107 GLY A C 1
ATOM 839 O O . GLY A 1 107 ? 2.772 -10.091 -18.373 1.00 81.75 107 GLY A O 1
ATOM 840 N N . LYS A 1 108 ? 2.304 -11.928 -19.564 1.00 72.75 108 LYS A N 1
ATOM 841 C CA . LYS A 1 108 ? 1.762 -12.691 -18.422 1.00 72.75 108 LYS A CA 1
ATOM 842 C C . LYS A 1 108 ? 2.776 -12.916 -17.295 1.00 72.75 108 LYS A C 1
ATOM 844 O O . LYS A 1 108 ? 2.368 -13.084 -16.154 1.00 72.75 108 LYS A O 1
ATOM 849 N N . SER A 1 109 ? 4.070 -12.915 -17.603 1.00 81.75 109 SER A N 1
ATOM 850 C CA . SER A 1 109 ? 5.121 -13.216 -16.627 1.00 81.75 109 SER A CA 1
ATOM 851 C C . SER A 1 109 ? 5.370 -12.099 -15.611 1.00 81.75 109 SER A C 1
ATOM 853 O O . SER A 1 109 ? 5.924 -12.396 -14.558 1.00 81.75 109 SER A O 1
ATOM 855 N N . GLY A 1 110 ? 4.959 -10.855 -15.899 1.00 88.38 110 GLY A N 1
ATOM 856 C CA . GLY A 1 110 ? 5.244 -9.692 -15.052 1.00 88.38 110 GLY A CA 1
ATOM 857 C C . GLY A 1 110 ? 6.743 -9.428 -14.861 1.00 88.38 110 GLY A C 1
ATOM 858 O O . GLY A 1 110 ? 7.583 -9.916 -15.620 1.00 88.38 110 GLY A O 1
ATOM 859 N N . PHE A 1 111 ? 7.063 -8.648 -13.832 1.00 90.56 111 PHE A N 1
ATOM 860 C CA . PHE A 1 111 ? 8.410 -8.212 -13.474 1.00 90.56 111 PHE A CA 1
ATOM 861 C C . PHE A 1 111 ? 8.605 -8.298 -11.959 1.00 90.56 111 PHE A C 1
ATOM 863 O O . PHE A 1 111 ? 7.640 -8.305 -11.196 1.00 90.56 111 PHE A O 1
ATOM 870 N N . ILE A 1 112 ? 9.859 -8.366 -11.515 1.00 91.56 112 ILE A N 1
ATOM 871 C CA . ILE A 1 112 ? 10.215 -8.334 -10.093 1.00 91.56 112 ILE A CA 1
ATOM 872 C C . ILE A 1 112 ? 11.192 -7.186 -9.893 1.00 91.56 112 ILE A C 1
ATOM 874 O O . ILE A 1 112 ? 12.298 -7.218 -10.427 1.00 91.56 112 ILE A O 1
ATOM 878 N N . GLY A 1 113 ? 10.757 -6.187 -9.135 1.00 92.19 113 GLY A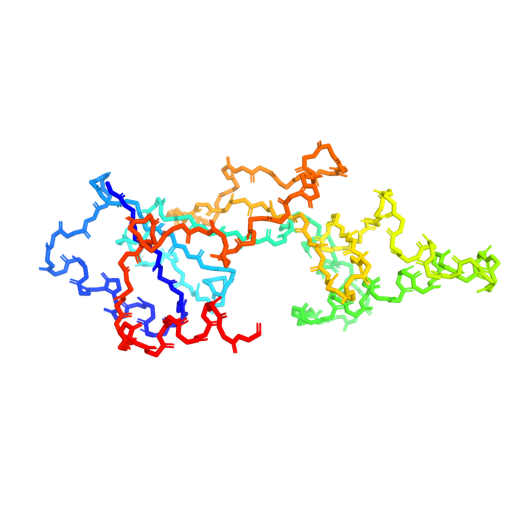 N 1
ATOM 879 C CA . GLY A 1 113 ? 11.536 -5.014 -8.773 1.00 92.19 113 GLY A CA 1
ATOM 880 C C . GLY A 1 113 ? 11.776 -4.917 -7.271 1.00 92.19 113 GLY A C 1
ATOM 881 O O . GLY A 1 113 ? 11.573 -5.874 -6.522 1.00 92.19 113 GLY A O 1
ATOM 882 N N . VAL A 1 114 ? 12.188 -3.741 -6.814 1.00 93.81 114 VAL A N 1
ATOM 883 C CA . VAL A 1 114 ? 12.390 -3.426 -5.395 1.00 93.81 114 VAL A CA 1
ATOM 884 C C . VAL A 1 114 ? 11.087 -3.159 -4.639 1.00 93.81 114 VAL A C 1
ATOM 886 O O . VAL A 1 114 ? 11.100 -3.114 -3.414 1.00 93.81 114 VAL A O 1
ATOM 889 N N . ASN A 1 115 ? 9.955 -3.042 -5.337 1.00 92.25 115 ASN A N 1
ATOM 890 C CA . ASN A 1 115 ? 8.624 -3.104 -4.726 1.00 92.25 115 ASN A CA 1
ATOM 891 C C . ASN A 1 115 ? 7.992 -4.508 -4.822 1.00 92.25 115 ASN A C 1
ATOM 893 O O . ASN A 1 115 ? 6.795 -4.671 -4.588 1.00 92.25 115 ASN A O 1
ATOM 897 N N . GLY A 1 116 ? 8.781 -5.536 -5.158 1.00 91.38 116 GLY A N 1
ATOM 898 C CA . GLY A 1 116 ? 8.307 -6.906 -5.342 1.00 91.38 116 GLY A CA 1
ATOM 899 C C . GLY A 1 116 ? 7.776 -7.168 -6.753 1.00 91.38 116 GLY A C 1
ATOM 900 O O . GLY A 1 116 ? 8.219 -6.555 -7.725 1.00 91.38 116 GLY A O 1
ATOM 901 N N . PHE A 1 117 ? 6.861 -8.132 -6.879 1.00 91.88 117 PHE A N 1
ATOM 902 C CA . PHE A 1 117 ? 6.258 -8.472 -8.167 1.00 91.88 117 PHE A CA 1
ATOM 903 C C . PHE A 1 117 ? 5.311 -7.365 -8.633 1.00 91.88 117 PHE A C 1
ATOM 905 O O . PHE A 1 117 ? 4.459 -6.913 -7.866 1.00 91.88 117 PHE A O 1
ATOM 912 N N . PHE A 1 118 ? 5.423 -6.980 -9.901 1.00 91.12 118 PHE A N 1
ATOM 913 C CA . PHE A 1 118 ? 4.511 -6.040 -10.536 1.00 91.12 118 PHE A CA 1
ATOM 914 C C . PHE A 1 118 ? 4.270 -6.372 -12.009 1.00 91.12 118 PHE A C 1
ATOM 916 O O . PHE A 1 118 ? 5.021 -7.119 -12.641 1.00 91.12 118 PHE A O 1
ATOM 923 N N . LYS A 1 119 ? 3.201 -5.816 -12.571 1.00 89.56 119 LYS A N 1
ATOM 924 C CA . LYS A 1 119 ? 2.814 -5.990 -13.969 1.00 89.56 119 LYS A CA 1
ATOM 925 C C . LYS A 1 119 ? 2.088 -4.748 -14.468 1.00 89.56 119 LYS A C 1
ATOM 927 O O . LYS A 1 119 ? 1.294 -4.171 -13.740 1.00 89.56 119 LYS A O 1
ATOM 932 N N . ILE A 1 120 ? 2.288 -4.405 -15.736 1.00 89.31 120 ILE A N 1
ATOM 933 C CA . ILE A 1 120 ? 1.437 -3.436 -16.428 1.00 89.31 120 ILE A CA 1
ATOM 934 C C . ILE A 1 120 ? 0.317 -4.193 -17.148 1.00 89.31 120 ILE A C 1
ATOM 936 O O . ILE A 1 120 ? 0.555 -5.176 -17.854 1.00 89.31 120 ILE A O 1
ATOM 940 N N . LEU A 1 121 ? -0.926 -3.787 -16.925 1.00 85.69 121 LEU A N 1
ATOM 941 C CA . LEU A 1 121 ? -2.099 -4.378 -17.556 1.00 85.69 121 LEU A CA 1
ATOM 942 C C . LEU A 1 121 ? -2.283 -3.821 -18.977 1.00 85.69 121 LEU A C 1
ATOM 944 O O . LEU A 1 121 ? -1.832 -2.712 -19.258 1.00 85.69 121 LEU A O 1
ATOM 948 N N . PRO A 1 122 ? -2.982 -4.540 -19.878 1.00 83.81 122 PRO A N 1
ATOM 949 C CA . PRO A 1 122 ? -3.346 -4.009 -21.196 1.00 83.81 122 PRO A CA 1
ATOM 950 C C . PRO A 1 122 ? -4.115 -2.680 -21.148 1.00 83.81 122 PRO A C 1
ATOM 952 O O . PRO A 1 122 ? -4.073 -1.915 -22.103 1.00 83.81 122 PRO A O 1
ATOM 955 N N . THR A 1 123 ? -4.779 -2.390 -20.026 1.00 82.75 123 THR A N 1
ATOM 956 C CA . THR A 1 123 ? -5.466 -1.120 -19.743 1.00 82.75 123 THR A CA 1
ATOM 957 C C . THR A 1 123 ? -4.514 0.031 -19.390 1.00 82.75 123 THR A C 1
ATOM 959 O O . THR A 1 123 ? -4.965 1.155 -19.203 1.00 82.75 123 THR A O 1
ATOM 962 N N . GLY A 1 124 ? -3.208 -0.229 -19.256 1.00 84.06 124 GLY A N 1
ATOM 963 C CA . GLY A 1 124 ? -2.194 0.732 -18.809 1.00 84.06 124 GLY A CA 1
ATOM 964 C C . GLY A 1 124 ? -2.047 0.841 -17.287 1.00 84.06 124 GLY A C 1
ATOM 965 O O . GLY A 1 124 ? -1.123 1.496 -16.810 1.00 84.06 124 GLY A O 1
ATOM 966 N N . GLN A 1 125 ? -2.912 0.184 -16.509 1.00 85.38 125 GLN A N 1
ATOM 967 C CA . GLN A 1 125 ? -2.831 0.184 -15.047 1.00 85.38 125 GLN A CA 1
ATOM 968 C C . GLN A 1 125 ? -1.647 -0.655 -14.545 1.00 85.38 125 GLN A C 1
ATOM 970 O O . GLN A 1 125 ? -1.324 -1.693 -15.125 1.00 85.38 125 GLN A O 1
ATOM 975 N N . SER A 1 126 ? -1.024 -0.236 -13.441 1.00 87.06 126 SER A N 1
ATOM 976 C CA . SER A 1 126 ? -0.010 -1.043 -12.754 1.00 87.06 126 SER A CA 1
ATOM 977 C C . SER A 1 126 ? -0.657 -1.916 -11.684 1.00 87.06 126 SER A C 1
ATOM 979 O O . SER A 1 126 ? -1.409 -1.435 -10.840 1.00 87.06 126 SER A O 1
ATOM 981 N N . PHE A 1 127 ? -0.316 -3.196 -11.696 1.00 87.75 127 PHE A N 1
ATOM 982 C CA . PHE A 1 127 ? -0.628 -4.155 -10.652 1.00 87.75 127 PHE A CA 1
ATOM 983 C C . PHE A 1 127 ? 0.638 -4.461 -9.855 1.00 87.75 127 PHE A C 1
ATOM 985 O O . PHE A 1 127 ? 1.668 -4.787 -10.442 1.00 87.75 127 PHE A O 1
ATOM 992 N N . HIS A 1 128 ? 0.547 -4.433 -8.528 1.00 89.25 128 HIS A N 1
ATOM 993 C CA . HIS A 1 128 ? 1.607 -4.880 -7.627 1.00 89.25 128 HIS A CA 1
ATOM 994 C C . HIS A 1 128 ? 1.081 -5.993 -6.726 1.00 89.25 128 HIS A C 1
ATOM 996 O O . HIS A 1 128 ? -0.033 -5.905 -6.213 1.00 89.25 128 HIS A O 1
ATOM 1002 N N . SER A 1 129 ? 1.901 -7.016 -6.488 1.00 89.62 129 SER A N 1
ATOM 1003 C CA . SER A 1 129 ? 1.632 -7.961 -5.407 1.00 89.62 129 SER A CA 1
ATOM 1004 C C . SER A 1 129 ? 1.805 -7.257 -4.065 1.00 89.62 129 SER A C 1
ATOM 1006 O O . SER A 1 129 ? 2.853 -6.663 -3.803 1.00 89.62 129 SER A O 1
ATOM 1008 N N . LEU A 1 130 ? 0.796 -7.366 -3.206 1.00 92.50 130 LEU A N 1
ATOM 1009 C CA . LEU A 1 130 ? 0.786 -6.754 -1.881 1.00 92.50 130 LEU A CA 1
ATOM 1010 C C . LEU A 1 130 ? 0.880 -7.832 -0.799 1.00 92.50 130 LEU A C 1
ATOM 1012 O O . LEU A 1 130 ? 0.325 -8.920 -0.946 1.00 92.50 130 LEU A O 1
ATOM 1016 N N . GLU A 1 131 ? 1.588 -7.527 0.281 1.00 93.94 131 GLU A N 1
ATOM 1017 C CA . GLU A 1 131 ? 1.542 -8.269 1.538 1.00 93.94 131 GLU A CA 1
ATOM 1018 C C . GLU A 1 131 ? 0.561 -7.588 2.496 1.00 93.94 131 GLU A C 1
ATOM 1020 O O . GLU A 1 131 ? 0.400 -6.368 2.469 1.00 93.94 131 GLU A O 1
ATOM 1025 N N . MET A 1 132 ? -0.095 -8.376 3.344 1.00 96.06 132 MET A N 1
ATOM 1026 C CA . MET A 1 132 ? -0.947 -7.859 4.410 1.00 96.06 132 MET A CA 1
ATOM 1027 C C . MET A 1 132 ? -0.129 -7.710 5.682 1.00 96.06 132 MET A C 1
ATOM 1029 O O . MET A 1 132 ? 0.509 -8.663 6.144 1.00 96.06 132 MET A O 1
ATOM 1033 N N . LEU A 1 133 ? -0.182 -6.513 6.250 1.00 96.94 133 LEU A N 1
ATOM 1034 C CA . LEU A 1 133 ? 0.489 -6.147 7.483 1.00 96.94 133 LEU A CA 1
ATOM 1035 C C . LEU A 1 133 ? -0.536 -5.982 8.591 1.00 96.94 133 LEU A C 1
ATOM 1037 O O . LEU A 1 133 ? -1.537 -5.306 8.397 1.00 96.94 133 LEU A O 1
ATOM 1041 N N . GLU A 1 134 ? -0.261 -6.560 9.749 1.00 97.00 134 GLU A N 1
ATOM 1042 C CA . GLU A 1 134 ? -0.997 -6.345 10.988 1.00 97.00 134 GLU A CA 1
ATOM 1043 C C . GLU A 1 134 ? -0.247 -5.344 11.866 1.00 97.00 134 GLU A C 1
ATOM 1045 O O . GLU A 1 134 ? 0.979 -5.416 12.003 1.00 97.00 134 GLU A O 1
ATOM 1050 N N . ILE A 1 135 ? -0.979 -4.427 12.489 1.00 96.88 135 ILE A N 1
ATOM 1051 C CA . ILE A 1 135 ? -0.439 -3.506 13.486 1.00 96.88 135 ILE A CA 1
ATOM 1052 C C . ILE A 1 135 ? -0.299 -4.233 14.823 1.00 96.88 135 ILE A C 1
ATOM 1054 O O . ILE A 1 135 ? -1.260 -4.793 15.352 1.00 96.88 135 ILE A O 1
ATOM 1058 N N . THR A 1 136 ? 0.896 -4.166 15.405 1.00 94.88 136 THR A N 1
ATOM 1059 C CA . THR A 1 136 ? 1.189 -4.698 16.738 1.00 94.88 136 THR A CA 1
ATOM 1060 C C . THR A 1 136 ? 1.902 -3.649 17.591 1.00 94.88 136 THR A C 1
ATOM 1062 O O . THR A 1 136 ? 2.365 -2.622 17.086 1.00 94.88 136 THR A O 1
ATOM 1065 N N . LYS A 1 137 ? 2.053 -3.937 18.888 1.00 91.81 137 LYS A N 1
ATOM 1066 C CA . LYS A 1 137 ? 2.820 -3.100 19.823 1.00 91.81 137 LYS A CA 1
ATOM 1067 C C . LYS A 1 137 ? 4.281 -2.879 19.403 1.00 91.81 137 LYS A C 1
ATOM 1069 O O . LYS A 1 137 ? 4.844 -1.831 19.695 1.00 91.81 137 LYS A O 1
ATOM 1074 N N . ASP A 1 138 ? 4.879 -3.849 18.708 1.00 90.81 138 ASP A N 1
ATOM 1075 C CA . ASP A 1 138 ? 6.299 -3.844 18.330 1.00 90.81 138 ASP A CA 1
ATOM 1076 C C . ASP A 1 138 ? 6.504 -3.324 16.892 1.00 90.81 138 ASP A C 1
ATOM 1078 O O . ASP A 1 138 ? 7.592 -3.414 16.326 1.00 90.81 138 ASP A O 1
ATOM 1082 N N . GLY A 1 139 ? 5.446 -2.776 16.283 1.00 89.75 139 GLY A N 1
ATOM 1083 C CA . GLY A 1 139 ? 5.405 -2.382 14.879 1.00 89.75 139 GLY A CA 1
ATOM 1084 C C . GLY A 1 139 ? 4.574 -3.342 14.032 1.00 89.75 139 GLY A C 1
ATOM 1085 O O . GLY A 1 139 ? 3.741 -4.096 14.530 1.00 89.75 139 GLY A O 1
ATOM 1086 N N . THR A 1 140 ? 4.749 -3.283 12.718 1.00 93.12 140 THR A N 1
ATOM 1087 C CA . THR A 1 140 ? 3.914 -4.050 11.786 1.00 93.12 140 THR A CA 1
ATOM 1088 C C . THR A 1 140 ? 4.465 -5.449 11.562 1.00 93.12 140 THR A C 1
ATOM 1090 O O . THR A 1 140 ? 5.664 -5.598 11.324 1.00 93.12 140 THR A O 1
ATOM 1093 N N . ARG A 1 141 ? 3.591 -6.453 11.534 1.00 94.44 141 ARG A N 1
ATOM 1094 C CA . ARG A 1 141 ? 3.928 -7.851 11.248 1.00 94.44 141 ARG A CA 1
ATOM 1095 C C . ARG A 1 141 ? 3.274 -8.304 9.947 1.00 94.44 141 ARG A C 1
ATOM 1097 O O . ARG A 1 141 ? 2.099 -8.043 9.734 1.00 94.44 141 ARG A O 1
ATOM 1104 N N . VAL A 1 142 ? 4.003 -9.027 9.099 1.00 95.44 142 VAL A N 1
ATOM 1105 C CA . VAL A 1 142 ? 3.411 -9.661 7.909 1.00 95.44 142 VAL A CA 1
ATOM 1106 C C . VAL A 1 142 ? 2.508 -10.814 8.351 1.00 95.44 142 VAL A C 1
ATOM 1108 O O . VAL A 1 142 ? 2.986 -11.755 8.983 1.00 95.44 142 VAL A O 1
ATOM 1111 N N . VAL A 1 143 ? 1.222 -10.747 8.005 1.00 95.88 143 VAL A N 1
ATOM 1112 C CA . VAL A 1 143 ? 0.229 -11.805 8.277 1.00 95.88 143 VAL A CA 1
ATOM 1113 C C . VAL A 1 143 ? -0.196 -12.560 7.022 1.00 95.88 143 VAL A C 1
ATOM 1115 O O . VAL A 1 143 ? -0.603 -13.712 7.112 1.00 95.88 143 VAL A O 1
ATOM 1118 N N . SER A 1 144 ? -0.029 -11.952 5.846 1.00 94.12 144 SER A N 1
ATOM 1119 C CA . SER A 1 144 ? -0.133 -12.644 4.559 1.00 94.12 144 SER A CA 1
ATOM 1120 C C . SER A 1 144 ? 0.979 -12.152 3.637 1.00 94.12 144 SER A C 1
ATOM 1122 O O . SER A 1 144 ? 1.025 -10.955 3.352 1.00 94.12 144 SER A O 1
ATOM 1124 N N . PRO A 1 145 ? 1.894 -13.019 3.172 1.00 91.44 145 PRO A N 1
ATOM 1125 C CA . PRO A 1 145 ? 2.988 -12.598 2.308 1.00 91.44 145 PRO A CA 1
ATOM 1126 C C . PRO A 1 145 ? 2.487 -12.212 0.912 1.00 91.44 145 PRO A C 1
ATOM 1128 O O . PRO A 1 145 ? 1.489 -12.739 0.426 1.00 91.44 145 PRO A O 1
ATOM 1131 N N . ALA A 1 146 ? 3.231 -11.334 0.238 1.00 88.94 146 ALA A N 1
ATOM 1132 C CA . ALA A 1 146 ? 2.977 -11.003 -1.156 1.00 88.94 146 ALA A CA 1
ATOM 1133 C C . ALA A 1 146 ? 3.272 -12.199 -2.070 1.00 88.94 146 ALA A C 1
ATOM 1135 O O . ALA A 1 146 ? 4.289 -12.892 -1.927 1.00 88.94 146 ALA A O 1
ATOM 1136 N N . ASN A 1 147 ? 2.427 -12.387 -3.080 1.00 84.19 147 ASN A N 1
ATOM 1137 C CA . ASN A 1 147 ? 2.662 -13.385 -4.111 1.00 84.19 147 ASN A CA 1
ATOM 1138 C C . ASN A 1 147 ? 3.895 -13.040 -4.945 1.00 84.19 147 ASN A C 1
ATOM 1140 O O . ASN A 1 147 ? 3.988 -11.979 -5.561 1.00 84.19 147 ASN A O 1
ATOM 1144 N N . LYS A 1 148 ? 4.847 -13.975 -4.999 1.00 78.75 148 LYS A N 1
ATOM 1145 C CA . LYS A 1 148 ? 6.123 -13.796 -5.715 1.00 78.75 148 LYS A CA 1
ATOM 1146 C C . LYS A 1 148 ? 6.023 -14.075 -7.217 1.00 78.75 148 LYS A C 1
ATOM 1148 O O . LYS A 1 148 ? 6.997 -13.873 -7.937 1.00 78.75 148 LYS A O 1
ATOM 1153 N N . LYS A 1 149 ? 4.892 -14.616 -7.676 1.00 72.94 149 LYS A N 1
ATOM 1154 C CA . LYS A 1 149 ? 4.631 -15.020 -9.063 1.00 72.94 149 LYS A CA 1
ATOM 1155 C C . LYS A 1 149 ? 3.144 -14.867 -9.377 1.00 72.94 149 LYS A C 1
ATOM 1157 O O . LYS A 1 149 ? 2.320 -14.806 -8.471 1.00 72.94 149 LYS A O 1
ATOM 1162 N N . ASN A 1 150 ? 2.826 -14.903 -10.667 1.00 61.69 150 ASN A N 1
ATOM 1163 C CA . ASN A 1 150 ? 1.492 -14.790 -11.264 1.00 61.69 150 ASN A CA 1
ATOM 1164 C C . ASN A 1 150 ? 0.503 -15.937 -10.913 1.00 61.69 150 ASN A C 1
ATOM 1166 O O . ASN A 1 150 ? -0.382 -16.233 -11.708 1.00 61.69 150 ASN A O 1
ATOM 1170 N N . ALA A 1 151 ? 0.669 -16.644 -9.790 1.00 54.41 151 ALA A N 1
ATOM 1171 C CA . ALA A 1 151 ? -0.164 -17.807 -9.470 1.00 54.41 151 ALA A CA 1
ATOM 1172 C C . ALA A 1 151 ? -1.639 -17.427 -9.237 1.00 54.41 151 ALA A C 1
ATOM 1174 O O . ALA A 1 151 ? -2.519 -18.178 -9.644 1.00 54.41 151 ALA A O 1
ATOM 1175 N N . ASP A 1 152 ? -1.894 -16.224 -8.704 1.00 52.19 152 ASP A N 1
ATOM 1176 C CA . ASP A 1 152 ? -3.227 -15.833 -8.223 1.00 52.19 152 ASP A CA 1
ATOM 1177 C C . ASP A 1 152 ? -3.806 -14.586 -8.909 1.00 52.19 152 ASP A C 1
ATOM 1179 O O . ASP A 1 152 ? -4.812 -14.046 -8.447 1.00 52.19 152 ASP A O 1
ATOM 1183 N N . PHE A 1 153 ? -3.212 -14.094 -10.007 1.00 53.62 153 PHE A N 1
ATOM 1184 C CA . PHE A 1 153 ? -3.874 -13.038 -10.779 1.00 53.62 153 PHE A CA 1
ATOM 1185 C C . PHE A 1 153 ? -5.058 -13.653 -11.529 1.00 53.62 153 PHE A C 1
ATOM 1187 O O . PHE A 1 153 ? -4.953 -14.079 -12.684 1.00 53.62 153 PHE A O 1
ATOM 1194 N N . ALA A 1 154 ? -6.209 -13.703 -10.865 1.00 51.25 154 ALA A N 1
ATOM 1195 C CA . ALA A 1 154 ? -7.471 -13.841 -11.552 1.00 51.25 154 ALA A CA 1
ATOM 1196 C C . ALA A 1 154 ? -7.612 -12.605 -12.447 1.00 51.25 154 ALA A C 1
ATOM 1198 O O . ALA A 1 154 ? -7.855 -11.504 -11.971 1.00 51.25 154 ALA A O 1
ATOM 1199 N N . ALA A 1 155 ? -7.483 -12.783 -13.763 1.00 49.34 155 ALA A N 1
ATOM 1200 C CA . ALA A 1 155 ? -7.783 -11.735 -14.743 1.00 49.34 155 ALA A CA 1
ATOM 1201 C C . ALA A 1 155 ? -9.240 -11.229 -14.665 1.00 49.34 155 ALA A C 1
ATOM 1203 O O . ALA A 1 155 ? -9.608 -10.296 -15.370 1.00 49.34 155 ALA A O 1
ATOM 1204 N N . LYS A 1 156 ? -10.065 -11.842 -13.808 1.00 50.25 156 LYS A N 1
ATOM 1205 C CA . LYS A 1 156 ? -11.265 -11.221 -13.269 1.00 50.25 156 LYS A CA 1
ATOM 1206 C C . LYS A 1 156 ? -10.827 -10.180 -12.241 1.00 50.25 156 LYS A C 1
ATOM 1208 O O . LYS A 1 156 ? -10.783 -10.473 -11.049 1.00 50.25 156 LYS A O 1
ATOM 1213 N N . GLU A 1 157 ? -10.517 -8.972 -12.708 1.00 53.59 157 GLU A N 1
ATOM 1214 C CA . GLU A 1 157 ? -10.737 -7.790 -11.875 1.00 53.59 157 GLU A CA 1
ATOM 1215 C C . GLU A 1 157 ? -12.094 -7.987 -11.181 1.00 53.59 157 GLU A C 1
ATOM 1217 O O . GLU A 1 157 ? -13.079 -8.347 -11.839 1.00 53.59 157 GLU A O 1
ATOM 1222 N N . ILE A 1 158 ? -12.155 -7.826 -9.856 1.00 54.56 158 ILE A N 1
ATOM 1223 C CA . ILE A 1 158 ? -13.443 -7.551 -9.223 1.00 54.56 158 ILE A CA 1
ATOM 1224 C C . ILE A 1 158 ? -13.813 -6.172 -9.749 1.00 54.56 158 ILE A C 1
ATOM 1226 O O . ILE A 1 158 ? -13.444 -5.150 -9.177 1.00 54.56 158 ILE A O 1
ATOM 1230 N N . ASP A 1 159 ? -14.447 -6.150 -10.912 1.00 63.31 159 ASP A N 1
ATOM 1231 C CA . ASP A 1 159 ? -14.981 -4.931 -11.464 1.00 63.31 159 ASP A CA 1
ATOM 1232 C C . ASP A 1 159 ? -16.193 -4.592 -10.602 1.00 63.31 159 ASP A C 1
ATOM 1234 O O . ASP A 1 159 ? -17.249 -5.227 -10.662 1.00 63.31 159 ASP A O 1
ATOM 1238 N N . ILE A 1 160 ? -15.963 -3.626 -9.714 1.00 62.59 160 ILE A N 1
ATOM 1239 C CA . ILE A 1 160 ? -16.917 -3.137 -8.724 1.00 62.59 160 ILE A CA 1
ATOM 1240 C C . ILE A 1 160 ? -18.236 -2.705 -9.373 1.00 62.59 160 ILE A C 1
ATOM 1242 O O . ILE A 1 160 ? -19.272 -2.765 -8.714 1.00 62.59 160 ILE A O 1
ATOM 1246 N N . ARG A 1 161 ? -18.227 -2.371 -10.676 1.00 64.31 161 ARG A N 1
ATOM 1247 C CA . ARG A 1 161 ? -19.429 -2.060 -11.464 1.00 64.31 161 ARG A CA 1
ATOM 1248 C C . ARG A 1 161 ? -20.375 -3.252 -11.613 1.00 64.31 161 ARG A C 1
ATOM 1250 O O . ARG A 1 161 ? -21.547 -3.054 -11.912 1.00 64.31 161 ARG A O 1
ATOM 1257 N N . TYR A 1 162 ? -19.904 -4.479 -11.390 1.00 68.88 162 TYR A N 1
ATOM 1258 C CA . TYR A 1 162 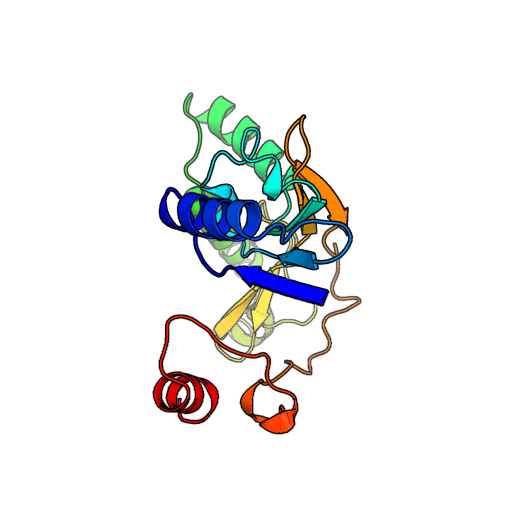? -20.732 -5.689 -11.413 1.00 68.88 162 TYR A CA 1
ATOM 1259 C C . TYR A 1 162 ? -21.046 -6.239 -10.019 1.00 68.88 162 TYR A C 1
ATOM 1261 O O . TYR A 1 162 ? -21.663 -7.300 -9.915 1.00 68.88 162 TYR A O 1
ATOM 1269 N N . ILE A 1 163 ? -20.654 -5.549 -8.942 1.00 72.31 163 ILE A N 1
ATOM 1270 C CA . ILE A 1 163 ? -21.146 -5.874 -7.601 1.00 72.31 163 ILE A CA 1
ATOM 1271 C C . ILE A 1 163 ? -22.577 -5.320 -7.500 1.00 72.31 163 ILE A C 1
ATOM 1273 O O . ILE A 1 163 ? -22.759 -4.115 -7.692 1.00 72.31 163 ILE A O 1
ATOM 1277 N N . PRO A 1 164 ? -23.603 -6.151 -7.223 1.00 80.62 164 PRO A N 1
ATOM 1278 C CA . PRO A 1 164 ? -24.960 -5.662 -6.993 1.00 80.62 164 PRO A CA 1
ATOM 1279 C C . PRO A 1 164 ? -24.994 -4.649 -5.846 1.00 80.62 164 PRO A C 1
ATOM 1281 O O . PRO A 1 164 ? -24.286 -4.831 -4.857 1.00 80.62 164 PRO A O 1
ATOM 1284 N N . TYR A 1 165 ? -25.845 -3.625 -5.949 1.00 79.12 165 TYR A N 1
ATOM 1285 C CA . TYR A 1 165 ? -25.957 -2.570 -4.933 1.00 79.12 165 TYR A CA 1
ATOM 1286 C C . TYR A 1 165 ? -26.154 -3.128 -3.513 1.00 79.12 165 TYR A C 1
ATOM 1288 O O . TYR A 1 165 ? -25.491 -2.681 -2.580 1.00 79.12 165 TYR A O 1
ATOM 1296 N N . ASP A 1 166 ? -26.985 -4.162 -3.367 1.00 83.94 166 ASP A N 1
ATOM 1297 C CA . ASP A 1 166 ? -27.286 -4.798 -2.075 1.00 83.94 166 ASP A CA 1
ATOM 1298 C C . ASP A 1 166 ? -26.076 -5.503 -1.437 1.00 83.94 166 ASP A C 1
ATOM 1300 O O . ASP A 1 166 ? -26.083 -5.796 -0.242 1.00 83.94 166 ASP A O 1
ATOM 1304 N N . ASN A 1 167 ? -25.021 -5.744 -2.222 1.00 84.44 167 ASN A N 1
ATOM 1305 C CA . ASN A 1 167 ? -23.772 -6.359 -1.778 1.00 84.44 167 ASN A CA 1
ATOM 1306 C C . ASN A 1 167 ? -22.654 -5.331 -1.541 1.00 84.44 167 ASN A C 1
ATOM 1308 O O . ASN A 1 167 ? -21.538 -5.720 -1.189 1.00 84.44 167 ASN A O 1
ATOM 1312 N N . LEU A 1 168 ? -22.908 -4.035 -1.754 1.00 82.94 168 LEU A N 1
ATOM 1313 C CA . LEU A 1 168 ? -21.919 -3.002 -1.470 1.00 82.94 168 LEU A CA 1
ATOM 1314 C C . LEU A 1 168 ? -21.740 -2.811 0.044 1.00 82.94 168 LEU A C 1
ATOM 1316 O O . LEU A 1 168 ? -22.706 -2.889 0.809 1.00 82.94 168 LEU A O 1
ATOM 1320 N N . PRO A 1 169 ? -20.514 -2.502 0.504 1.00 86.69 169 PRO A N 1
ATOM 1321 C CA . PRO A 1 169 ? -20.310 -2.103 1.886 1.00 86.69 169 PRO A CA 1
ATOM 1322 C C . PRO A 1 169 ? -21.056 -0.795 2.178 1.00 86.69 169 PRO A C 1
ATOM 1324 O O . PRO A 1 169 ? -21.275 0.040 1.300 1.00 86.69 169 PRO A O 1
ATOM 1327 N N . LYS A 1 170 ? -21.405 -0.577 3.447 1.00 89.06 170 LYS A N 1
ATOM 1328 C CA . LYS A 1 170 ? -21.916 0.726 3.886 1.00 89.06 170 LYS A CA 1
ATOM 1329 C C . LYS A 1 170 ? -20.788 1.755 3.834 1.00 89.06 170 LYS A C 1
ATOM 1331 O O . LYS A 1 170 ? -19.728 1.542 4.419 1.00 89.06 170 LYS A O 1
ATOM 1336 N N . PHE A 1 171 ? -21.040 2.882 3.177 1.00 88.75 171 PHE A N 1
ATOM 1337 C CA . PHE A 1 171 ? -20.100 3.995 3.087 1.00 88.75 171 PHE A CA 1
ATOM 1338 C C . PHE A 1 171 ? -20.464 5.089 4.090 1.00 88.75 171 PHE A C 1
ATOM 1340 O O . PHE A 1 171 ? -21.630 5.452 4.230 1.00 88.75 171 PHE A O 1
ATOM 1347 N N . TYR A 1 172 ? -19.455 5.635 4.765 1.00 89.19 172 TYR A N 1
ATOM 1348 C CA . TYR A 1 172 ? -19.608 6.721 5.732 1.00 89.19 172 TYR A CA 1
ATOM 1349 C C . TYR A 1 172 ? -18.735 7.916 5.337 1.00 89.19 172 TYR A C 1
ATOM 1351 O O . TYR A 1 172 ? -17.689 7.760 4.711 1.00 89.19 172 TYR A O 1
ATOM 1359 N N . GLY A 1 173 ? -19.166 9.125 5.708 1.00 85.25 173 GLY A N 1
ATOM 1360 C CA . GLY A 1 173 ? -18.441 10.374 5.429 1.00 85.25 173 GLY A CA 1
ATOM 1361 C C . GLY A 1 173 ? -18.654 10.961 4.028 1.00 85.25 173 GLY A C 1
ATOM 1362 O O . GLY A 1 173 ? -18.117 12.029 3.735 1.00 85.25 173 GLY A O 1
ATOM 1363 N N . LYS A 1 174 ? -19.447 10.299 3.179 1.00 85.88 174 LYS A N 1
ATOM 1364 C CA . LYS A 1 174 ? -19.871 10.753 1.847 1.00 85.88 174 LYS A CA 1
ATOM 1365 C C . LYS A 1 174 ? -21.341 10.410 1.612 1.00 85.88 174 LYS A C 1
ATOM 1367 O O . LYS A 1 174 ? -21.862 9.497 2.247 1.00 85.88 174 LYS A O 1
ATOM 1372 N N . ASN A 1 175 ? -22.009 11.147 0.724 1.00 86.81 175 ASN A N 1
ATOM 1373 C CA . ASN A 1 175 ? -23.393 10.852 0.354 1.00 86.81 175 ASN A CA 1
ATOM 1374 C C . ASN A 1 175 ? -2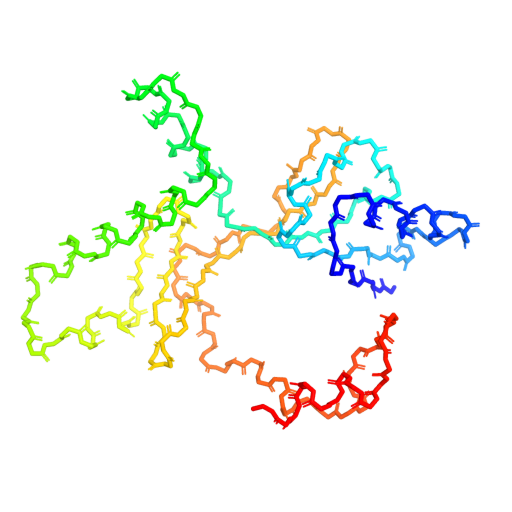3.441 9.580 -0.512 1.00 86.81 175 ASN A C 1
ATOM 1376 O O . ASN A 1 175 ? -22.667 9.457 -1.459 1.00 86.81 175 ASN A O 1
ATOM 1380 N N . SER A 1 176 ? -24.367 8.660 -0.233 1.00 82.81 176 SER A N 1
ATOM 1381 C CA . SER A 1 176 ? -24.554 7.436 -1.020 1.00 82.81 176 SER A CA 1
ATOM 1382 C C . SER A 1 176 ? -24.726 7.706 -2.519 1.00 82.81 176 SER A C 1
ATOM 1384 O O . SER A 1 176 ? -24.149 6.985 -3.324 1.00 82.81 176 SER A O 1
ATOM 1386 N N . SER A 1 177 ? -25.445 8.761 -2.922 1.00 85.50 177 SER A N 1
ATOM 1387 C CA . SER A 1 177 ? -25.615 9.091 -4.347 1.00 85.50 177 SER A CA 1
ATOM 1388 C C . SER A 1 177 ? -24.308 9.530 -5.018 1.00 85.50 177 SER A C 1
ATOM 1390 O O . SER A 1 177 ? -24.095 9.245 -6.192 1.00 85.50 177 SER A O 1
ATOM 1392 N N . GLU A 1 178 ? -23.432 10.213 -4.275 1.00 88.31 178 GLU A N 1
ATOM 1393 C CA . GLU A 1 178 ? -22.097 10.628 -4.731 1.00 88.31 178 GLU A CA 1
ATOM 1394 C C . GLU A 1 178 ? -21.172 9.412 -4.861 1.00 88.31 178 GLU A C 1
ATOM 1396 O O . GLU A 1 178 ? -20.483 9.258 -5.862 1.00 88.31 178 GLU A O 1
ATOM 1401 N N . VAL A 1 179 ? -21.202 8.498 -3.887 1.00 85.19 179 VAL A N 1
ATOM 1402 C CA . VAL A 1 179 ? -20.398 7.270 -3.950 1.00 85.19 179 VAL A CA 1
ATOM 1403 C C . VAL A 1 179 ? -20.828 6.393 -5.127 1.00 85.19 179 VAL A C 1
ATOM 1405 O O . VAL A 1 179 ? -19.980 5.894 -5.863 1.00 85.19 179 VAL A O 1
ATOM 1408 N N . LEU A 1 180 ? -22.134 6.235 -5.353 1.00 84.00 180 LEU A N 1
ATOM 1409 C CA . LEU A 1 180 ? -22.640 5.431 -6.465 1.00 84.00 180 LEU A CA 1
ATOM 1410 C C . LEU A 1 180 ? -22.279 6.013 -7.831 1.00 84.00 180 LEU A C 1
ATOM 1412 O O . LEU A 1 180 ? -21.965 5.247 -8.741 1.00 84.00 180 LEU A O 1
ATOM 1416 N N . SER A 1 181 ? -22.276 7.342 -7.984 1.00 85.50 181 SER A N 1
ATOM 1417 C CA . SER A 1 181 ? -21.851 7.944 -9.249 1.00 85.50 181 SER A CA 1
ATOM 1418 C C . SER A 1 181 ? -20.374 7.661 -9.535 1.00 85.50 181 SER A C 1
ATOM 1420 O O . SER A 1 181 ? -20.035 7.346 -10.670 1.00 85.50 181 SER A O 1
ATOM 1422 N N . TRP A 1 182 ? -19.505 7.664 -8.520 1.00 83.69 182 TRP A N 1
ATOM 1423 C CA . TRP A 1 182 ? -18.097 7.294 -8.698 1.00 83.69 182 TRP A CA 1
ATOM 1424 C C . TRP A 1 182 ? -17.887 5.821 -9.036 1.00 83.69 182 TRP A C 1
ATOM 1426 O O . TRP A 1 182 ? -16.986 5.507 -9.812 1.00 83.69 182 TRP A O 1
ATOM 1436 N N . LEU A 1 183 ? -18.683 4.932 -8.436 1.00 78.00 183 LEU A N 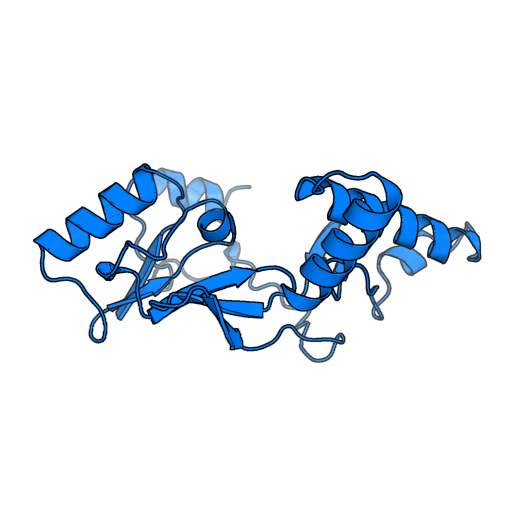1
ATOM 1437 C CA . LEU A 1 183 ? -18.545 3.487 -8.615 1.00 78.00 183 LEU A CA 1
ATOM 1438 C C . LEU A 1 183 ? -19.068 3.006 -9.972 1.00 78.00 183 LEU A C 1
ATOM 1440 O O . LEU A 1 183 ? -18.471 2.099 -10.542 1.00 78.00 183 LEU A O 1
ATOM 1444 N N . TYR A 1 184 ? -20.161 3.590 -10.479 1.00 77.25 184 TYR A N 1
ATOM 1445 C CA . TYR A 1 184 ? -20.864 3.071 -11.660 1.00 77.25 184 TYR A CA 1
ATOM 1446 C C . TYR A 1 184 ? -20.823 3.978 -12.898 1.00 77.25 184 TYR A C 1
ATOM 1448 O O . TYR A 1 184 ? -21.078 3.477 -13.990 1.00 77.25 184 TYR A O 1
ATOM 1456 N N . ASN A 1 185 ? -20.495 5.271 -12.769 1.00 70.19 185 ASN A N 1
ATOM 1457 C CA . ASN A 1 185 ? -20.625 6.245 -13.868 1.00 70.19 185 ASN A CA 1
ATOM 1458 C C . ASN A 1 185 ? -19.293 6.872 -14.335 1.00 70.19 185 ASN A C 1
ATOM 1460 O O . ASN A 1 185 ? -19.322 7.956 -14.917 1.00 70.19 185 ASN A O 1
ATOM 1464 N N . ASN A 1 186 ? -18.154 6.206 -14.103 1.00 56.16 186 ASN A N 1
ATOM 1465 C CA . ASN A 1 186 ? -16.841 6.587 -14.652 1.00 56.16 186 ASN A CA 1
ATOM 1466 C C . ASN A 1 186 ? -16.355 5.599 -15.719 1.00 56.16 186 ASN A C 1
ATOM 1468 O O . ASN A 1 186 ? -16.334 4.375 -15.437 1.00 56.16 186 ASN A O 1
#

Radius of gyration: 19.37 Å; chains: 1; bounding box: 53×30×55 Å

Secondary structure (DSSP, 8-state):
-EEEE---HHHHHHHHHHHHHTT--TTTSEEEE-GGGGGS--TT-GGGTT-EEEES-HHHHHHHHHHHHHHHSSPPPHHHHHHHHHHHHHHHHHTS-GGGHHHHHS-TT-EEETTEEEEE-TTS-EEE--EEEEEETTEEEEEEPPPSSTTS--S----GGGS-GGGSPPP-SS-HHHHHHHHH--

Foldseek 3Di:
DEDEDADEDPVVLVVLVVCVVVVNAPPVYAYEYEQRHVVHDCLPSVRQFQHKYKAQDPVLLVVVQVVCCVVPVDGDDPVVQVVQVVVVLVVVCVPDDPVCSLCSQQPLWADQGSSAGWGQHNVRDIDGFIFMWGQDNVGIDGPGDTDRTSPPPPVPDVLLLPQPPVRDDDDPPDDPVVVVCVSHVD

pLDDT: mean 88.52, std 10.65, range [49.34, 98.06]

Sequence (186 aa):
DTVLIADNGNRLKSIASMFAYNDIMYPDVLFMGTSAWDNTNLSKETILYHGVYPMVSKSYGAYFADKYKKTFAEQPKTIYSFAYDSVLLASILSGKNRDDLNAGITGKSGFIGVNGFFKILPTGQSFHSLEMLEITKDGTRVVSPANKKNADFAAKEIDIRYIPYDNLPKFYGKNSSEVLSWLYNN